Protein AF-A0A6G0XSK5-F1 (afdb_monomer_lite)

Sequence (329 aa):
MWTKRALDALVARIQAALEAHSMSEIEALAQNPMGRCFLGVGASVSAGFIEFAKTELASFLKQREPTEDAVVTAENLLAIVAEVVLDEDNAVHAAQLGIHGLLLKLLVHENDRIQEAASLVVVNSSTHNCSTTGINISFPCKTLPLEPPTRQWPQLQPLPRDPRDEDSQDERVVLIRAVKRRMTGQPKTGYLLWGAAVILARWIHLHRELFLEQTVLEVGSGLGLSGIVAASYSRKTILTDYQQDTLLALTYNVGLNQMQEMAAVEHLDWDHLDDEVFASLVALFITVVIQAPSVDMVIASDIICDPTTAEGCASESVDDKDDVCGRVL

Radius of gyration: 22.57 Å; chains: 1; bounding box: 56×44×63 Å

Organism: NCBI:txid100861

pLDDT: mean 81.9, std 17.39, range [29.7, 98.31]

Secondary structure (DSSP, 8-state):
-EEHHHHHHHHHHHHHHHHTT-HHHHHHHHTSHHHHHHHT--BTTB--HHHHHHHHHHHHTT-SS--HHHHHHHHHHHHHHHHHTTSHHHHHHHHHTTHHHHHHHHTT-SSHHHHHHHHHHHHHTTSTTT-TTS----SS-----SS----PPPEEEEPPP-TTSTTTTSPEEEEE----SPPTTS---TTS--HHHHHHHHHHHHTGGGTTT-EEEEES-TT-HHHHHHHTTSSEEEEEES-HHHHHHHHHHHHHTT-TTTEEEEE--GGG--HHHHHHHHHHHIIIII--S---EEEESS---SHHHHHHHHHTTS---S----EE-

Structure (mmCIF, N/CA/C/O backbone):
data_AF-A0A6G0XSK5-F1
#
_entry.id   AF-A0A6G0XSK5-F1
#
loop_
_atom_site.group_PDB
_atom_site.id
_atom_site.type_symbol
_atom_site.label_atom_id
_atom_site.label_alt_id
_atom_site.label_comp_id
_atom_site.label_asym_id
_atom_site.label_entity_id
_atom_site.label_seq_id
_atom_site.pdbx_PDB_ins_code
_atom_site.Cartn_x
_atom_site.Cartn_y
_atom_site.Cartn_z
_atom_site.occupancy
_atom_site.B_iso_or_equiv
_atom_site.auth_seq_id
_atom_site.auth_comp_id
_atom_site.auth_asym_id
_atom_site.auth_atom_id
_atom_site.pdbx_PDB_model_num
ATOM 1 N N . MET A 1 1 ? -2.989 0.008 -13.667 1.00 87.69 1 MET A N 1
ATOM 2 C CA . MET A 1 1 ? -2.638 1.365 -13.174 1.00 87.69 1 MET A CA 1
ATOM 3 C C . MET A 1 1 ? -3.884 2.163 -12.852 1.00 87.69 1 MET A C 1
ATOM 5 O O . MET A 1 1 ? -4.922 1.918 -13.459 1.00 87.69 1 MET A O 1
ATOM 9 N N . TRP A 1 2 ? -3.764 3.119 -11.933 1.00 92.25 2 TRP A N 1
ATOM 10 C CA . TRP A 1 2 ? -4.870 3.934 -11.433 1.00 92.25 2 TRP A CA 1
ATOM 11 C C . TRP A 1 2 ? -5.169 5.139 -12.325 1.00 92.25 2 TRP A C 1
ATOM 13 O O . TRP A 1 2 ? -4.322 5.572 -13.105 1.00 92.25 2 TRP A O 1
ATOM 23 N N . THR A 1 3 ? -6.360 5.715 -12.166 1.00 92.31 3 THR A N 1
ATOM 24 C CA . THR A 1 3 ? -6.684 7.061 -12.656 1.00 92.31 3 THR A CA 1
ATOM 25 C C . THR A 1 3 ? -6.987 7.967 -11.476 1.00 92.31 3 THR A C 1
ATOM 27 O O . THR A 1 3 ? -7.496 7.510 -10.451 1.00 92.31 3 THR A O 1
ATOM 30 N N . LYS A 1 4 ? -6.721 9.270 -11.612 1.00 88.62 4 LYS A N 1
ATOM 31 C CA . LYS A 1 4 ? -7.054 10.234 -10.553 1.00 88.62 4 LYS A CA 1
ATOM 32 C C . LYS A 1 4 ? -8.537 10.177 -10.159 1.00 88.62 4 LYS A C 1
ATOM 34 O O . LYS A 1 4 ? -8.849 10.142 -8.975 1.00 88.62 4 LYS A O 1
ATOM 39 N N . ARG A 1 5 ? -9.435 10.055 -11.144 1.00 90.62 5 ARG A N 1
ATOM 40 C CA . ARG A 1 5 ? -10.884 9.920 -10.924 1.00 90.62 5 ARG A CA 1
ATOM 41 C C . ARG A 1 5 ? -11.241 8.692 -10.084 1.00 90.62 5 ARG A C 1
ATOM 43 O O . ARG A 1 5 ? -12.082 8.794 -9.197 1.00 90.62 5 ARG A O 1
ATOM 50 N N . ALA A 1 6 ? -10.616 7.543 -10.348 1.00 91.94 6 ALA A N 1
ATOM 51 C CA . ALA A 1 6 ? -10.856 6.327 -9.573 1.00 91.94 6 ALA A CA 1
ATOM 52 C C . ALA A 1 6 ? -10.420 6.489 -8.108 1.00 91.94 6 ALA A C 1
ATOM 54 O O . ALA A 1 6 ? -11.103 6.010 -7.206 1.00 91.94 6 ALA A O 1
ATOM 55 N N . LEU A 1 7 ? -9.318 7.203 -7.866 1.00 91.75 7 LEU A N 1
ATOM 56 C CA . LEU A 1 7 ? -8.842 7.489 -6.513 1.00 91.75 7 LEU A CA 1
ATOM 57 C C . LEU A 1 7 ? -9.743 8.498 -5.786 1.00 91.75 7 LEU A C 1
ATOM 59 O O . LEU A 1 7 ? -10.066 8.298 -4.619 1.00 91.75 7 LEU A O 1
ATOM 63 N N . ASP A 1 8 ? -10.210 9.542 -6.474 1.00 90.56 8 ASP A N 1
ATOM 64 C CA . ASP A 1 8 ? -11.185 10.486 -5.915 1.00 90.56 8 ASP A CA 1
ATOM 65 C C . ASP A 1 8 ? -12.499 9.766 -5.548 1.00 90.56 8 ASP A C 1
ATOM 67 O O . ASP A 1 8 ? -13.066 9.991 -4.477 1.00 90.56 8 ASP A O 1
ATOM 71 N N . ALA A 1 9 ? -12.953 8.835 -6.396 1.00 91.94 9 ALA A N 1
ATOM 72 C CA . ALA A 1 9 ? -14.120 7.998 -6.124 1.00 91.94 9 ALA A CA 1
ATOM 73 C C . ALA A 1 9 ? -13.910 7.059 -4.923 1.00 91.94 9 ALA A C 1
ATOM 75 O O . ALA A 1 9 ? -14.838 6.854 -4.141 1.00 91.94 9 ALA A O 1
ATOM 76 N N . LEU A 1 10 ? -12.701 6.517 -4.740 1.00 92.38 10 LEU A N 1
ATOM 77 C CA . LEU A 1 10 ? -12.348 5.722 -3.562 1.00 92.38 10 LEU A CA 1
ATOM 78 C C . LEU A 1 10 ? -12.447 6.550 -2.276 1.00 92.38 10 LEU A C 1
ATOM 80 O O . LEU A 1 10 ? -13.035 6.086 -1.302 1.00 92.38 10 LEU A O 1
ATOM 84 N N . VAL A 1 11 ? -11.918 7.776 -2.270 1.00 91.69 11 VAL A N 1
ATOM 85 C CA . VAL A 1 11 ? -12.016 8.668 -1.104 1.00 91.69 11 VAL A CA 1
ATOM 86 C C . VAL A 1 11 ? -13.474 9.000 -0.790 1.00 91.69 11 VAL A C 1
ATOM 88 O O . VAL A 1 11 ? -13.886 8.891 0.363 1.00 91.69 11 VAL A O 1
ATOM 91 N N . ALA A 1 12 ? -14.279 9.321 -1.806 1.00 91.62 12 ALA A N 1
ATOM 92 C CA . ALA A 1 12 ? -15.710 9.572 -1.628 1.00 91.62 12 ALA A CA 1
ATOM 93 C C . ALA A 1 12 ? -16.452 8.345 -1.067 1.00 91.62 12 ALA A C 1
ATOM 95 O O . ALA A 1 12 ? -17.314 8.471 -0.198 1.00 91.62 12 ALA A O 1
ATOM 96 N N . ARG A 1 13 ? -16.087 7.142 -1.524 1.00 93.12 13 ARG A N 1
ATOM 97 C CA . ARG A 1 13 ? -16.635 5.877 -1.023 1.00 93.12 13 ARG A CA 1
ATOM 98 C C . ARG A 1 13 ? -16.292 5.648 0.451 1.00 93.12 13 ARG A C 1
ATOM 100 O O . ARG A 1 13 ? -17.174 5.277 1.218 1.00 93.12 13 ARG A O 1
ATOM 107 N N . ILE A 1 14 ? -15.045 5.904 0.854 1.00 93.44 14 ILE A N 1
ATOM 108 C CA . ILE A 1 14 ? -14.619 5.817 2.260 1.00 93.44 14 ILE A CA 1
ATOM 109 C C . ILE A 1 14 ? -15.440 6.778 3.123 1.00 93.44 14 ILE A C 1
ATOM 111 O O . ILE A 1 14 ? -15.977 6.369 4.148 1.00 93.44 14 ILE A O 1
ATOM 115 N N . GLN A 1 15 ? -15.590 8.033 2.697 1.00 91.75 15 GLN A N 1
ATOM 116 C CA . GLN A 1 15 ? -16.375 9.033 3.429 1.00 91.75 15 GLN A CA 1
ATOM 117 C C . GLN A 1 15 ? -17.829 8.595 3.618 1.00 91.75 15 GLN A C 1
ATOM 119 O O . GLN A 1 15 ? -18.326 8.605 4.742 1.00 91.75 15 GLN A O 1
ATOM 124 N N . ALA A 1 16 ? -18.485 8.148 2.545 1.00 93.25 16 ALA A N 1
ATOM 125 C CA . ALA A 1 16 ? -19.865 7.676 2.607 1.00 93.25 16 ALA A CA 1
ATOM 126 C C . ALA A 1 16 ? -20.022 6.477 3.560 1.00 93.25 16 ALA A C 1
ATOM 128 O O . ALA A 1 16 ? -20.984 6.421 4.328 1.00 93.25 16 ALA A O 1
ATOM 129 N N . ALA A 1 17 ? -19.063 5.545 3.558 1.00 94.44 17 ALA A N 1
ATOM 130 C CA . ALA A 1 17 ? -19.063 4.403 4.467 1.00 94.44 17 ALA A CA 1
ATOM 131 C C . ALA A 1 17 ? -18.899 4.825 5.938 1.00 94.44 17 ALA A C 1
ATOM 133 O O . ALA A 1 17 ? -19.587 4.280 6.803 1.00 94.44 17 ALA A O 1
ATOM 134 N N . LEU A 1 18 ? -18.044 5.812 6.231 1.00 93.44 18 LEU A N 1
ATOM 135 C CA . LEU A 1 18 ? -17.882 6.362 7.583 1.00 93.44 18 LEU A CA 1
ATOM 136 C C . LEU A 1 18 ? -19.148 7.092 8.053 1.00 93.44 18 LEU A C 1
ATOM 138 O O . LEU A 1 18 ? -19.610 6.853 9.166 1.00 93.44 18 LEU A O 1
ATOM 142 N N . GLU A 1 19 ? -19.753 7.926 7.204 1.00 92.56 19 GLU A N 1
ATOM 143 C CA . GLU A 1 19 ? -21.002 8.636 7.517 1.00 92.56 19 GLU A CA 1
ATOM 144 C C . GLU A 1 19 ? -22.155 7.661 7.796 1.00 92.56 19 GLU A C 1
ATOM 146 O O . GLU A 1 19 ? -22.891 7.812 8.774 1.00 92.56 19 GLU A O 1
ATOM 151 N N . ALA A 1 20 ? -22.268 6.608 6.986 1.00 94.44 20 ALA A N 1
ATOM 152 C CA . ALA A 1 20 ? -23.266 5.557 7.152 1.00 94.44 20 ALA A CA 1
ATOM 153 C C . ALA A 1 20 ? -22.933 4.546 8.267 1.00 94.44 20 ALA A C 1
ATOM 155 O O . ALA A 1 20 ? -23.729 3.640 8.506 1.00 94.44 20 ALA A O 1
ATOM 156 N N . HIS A 1 21 ? -21.780 4.675 8.938 1.00 94.31 21 HIS A N 1
ATOM 157 C CA . HIS A 1 21 ? -21.279 3.723 9.939 1.00 94.31 21 HIS A CA 1
ATOM 158 C C . HIS A 1 21 ? -21.188 2.275 9.406 1.00 94.31 21 HIS A C 1
ATOM 160 O O . HIS A 1 21 ? -21.370 1.299 10.135 1.00 94.31 21 HIS A O 1
ATOM 166 N N . SER A 1 22 ? -20.881 2.118 8.116 1.00 95.00 22 SER A N 1
ATOM 167 C CA . SER A 1 22 ? -20.769 0.827 7.433 1.00 95.00 22 SER A CA 1
ATOM 168 C C . SER A 1 22 ? -19.407 0.174 7.699 1.00 95.00 22 SER A C 1
ATOM 170 O O . SER A 1 22 ? -18.516 0.169 6.849 1.00 95.00 22 SER A O 1
ATOM 172 N N . MET A 1 23 ? -19.217 -0.390 8.897 1.00 93.94 23 MET A N 1
ATOM 173 C CA . MET A 1 23 ? -17.925 -0.981 9.291 1.00 93.94 23 MET A CA 1
ATOM 174 C C . MET A 1 23 ? -17.509 -2.173 8.420 1.00 93.94 23 MET A C 1
ATOM 176 O O . MET A 1 23 ? -16.325 -2.328 8.152 1.00 93.94 23 MET A O 1
ATOM 180 N N . SER A 1 24 ? -18.465 -2.942 7.887 1.00 95.19 24 SER A N 1
ATOM 181 C CA . SER A 1 24 ? -18.170 -4.043 6.952 1.00 95.19 24 SER A CA 1
ATOM 182 C C . SER A 1 24 ? -17.488 -3.578 5.657 1.00 95.19 24 SER A C 1
ATOM 184 O O . SER A 1 24 ? -16.645 -4.277 5.099 1.00 95.19 24 SER A O 1
ATOM 186 N N . GLU A 1 25 ? -17.818 -2.376 5.178 1.00 95.25 25 GLU A N 1
ATOM 187 C CA . GLU A 1 25 ? -17.202 -1.814 3.979 1.00 95.25 25 GLU A CA 1
ATOM 188 C C . GLU A 1 25 ? -15.799 -1.276 4.270 1.00 95.25 25 GLU A C 1
ATOM 190 O O . GLU A 1 25 ? -14.879 -1.491 3.481 1.00 95.25 25 GLU A O 1
ATOM 195 N N . ILE A 1 26 ? -15.621 -0.628 5.423 1.00 96.31 26 ILE A N 1
ATOM 196 C CA . ILE A 1 26 ? -14.307 -0.180 5.893 1.00 96.31 26 ILE A CA 1
ATOM 197 C C . ILE A 1 26 ? -13.372 -1.378 6.094 1.00 96.31 26 ILE A C 1
ATOM 199 O O . ILE A 1 26 ? -12.232 -1.349 5.635 1.00 96.31 26 ILE A O 1
ATOM 203 N N . GLU A 1 27 ? -13.862 -2.445 6.723 1.00 96.12 27 GLU A N 1
ATOM 204 C CA . GLU A 1 27 ? -13.120 -3.688 6.919 1.00 96.12 27 GLU A CA 1
ATOM 205 C C . GLU A 1 27 ? -12.680 -4.287 5.580 1.00 96.12 27 GLU A C 1
ATOM 207 O O . GLU A 1 27 ? -11.502 -4.592 5.406 1.00 96.12 27 GLU A O 1
ATOM 212 N N . ALA A 1 28 ? -13.581 -4.373 4.596 1.00 96.06 28 ALA A N 1
ATOM 213 C CA . ALA A 1 28 ? -13.252 -4.874 3.262 1.00 96.06 28 ALA A CA 1
ATOM 214 C C . ALA A 1 28 ? -12.156 -4.041 2.568 1.00 96.06 28 ALA A C 1
ATOM 216 O O . ALA A 1 28 ? -11.289 -4.590 1.883 1.00 96.06 28 ALA A O 1
ATOM 217 N N . LEU A 1 29 ? -12.162 -2.717 2.751 1.00 94.62 29 LEU A N 1
ATOM 218 C CA . LEU A 1 29 ? -11.108 -1.839 2.236 1.00 94.62 29 LEU A CA 1
ATOM 219 C C . LEU A 1 29 ? -9.776 -2.060 2.968 1.00 94.62 29 LEU A C 1
ATOM 221 O O . LEU A 1 29 ? -8.725 -2.060 2.327 1.00 94.62 29 LEU A O 1
ATOM 225 N N . ALA A 1 30 ? -9.801 -2.316 4.276 1.00 94.69 30 ALA A N 1
ATOM 226 C CA . ALA A 1 30 ? -8.603 -2.565 5.074 1.00 94.69 30 ALA A CA 1
ATOM 227 C C . ALA A 1 30 ? -7.874 -3.874 4.704 1.00 94.69 30 ALA A C 1
ATOM 229 O O . ALA A 1 30 ? -6.701 -4.036 5.037 1.00 94.69 30 ALA A O 1
ATOM 230 N N . GLN A 1 31 ? -8.507 -4.786 3.961 1.00 91.62 31 GLN A N 1
ATOM 231 C CA . GLN A 1 31 ? -7.888 -6.061 3.575 1.00 91.62 31 GLN A CA 1
ATOM 232 C C . GLN A 1 31 ? -6.792 -5.931 2.508 1.00 91.62 31 GLN A C 1
ATOM 234 O O . GLN A 1 31 ? -5.921 -6.796 2.409 1.00 91.62 31 GLN A O 1
ATOM 239 N N . ASN A 1 32 ? -6.766 -4.848 1.723 1.00 90.00 32 ASN A N 1
ATOM 240 C CA . ASN A 1 32 ? -5.766 -4.665 0.666 1.00 90.00 32 ASN A CA 1
ATOM 241 C C . ASN A 1 32 ? -4.869 -3.432 0.905 1.00 90.00 32 ASN A C 1
ATOM 243 O O . ASN A 1 32 ? -5.311 -2.469 1.535 1.00 90.00 32 ASN A O 1
ATOM 247 N N . PRO A 1 33 ? -3.615 -3.422 0.398 1.00 90.50 33 PRO A N 1
ATOM 248 C CA . PRO A 1 33 ? -2.664 -2.337 0.664 1.00 90.50 33 PRO A CA 1
ATOM 249 C C . PRO A 1 33 ? -3.166 -0.951 0.250 1.00 90.50 33 PRO A C 1
ATOM 251 O O . PRO A 1 33 ? -2.959 0.022 0.970 1.00 90.50 33 PRO A O 1
ATOM 254 N N . MET A 1 34 ? -3.852 -0.862 -0.892 1.00 91.31 34 MET A N 1
ATOM 255 C CA . MET A 1 34 ? -4.381 0.400 -1.402 1.00 91.31 34 MET A CA 1
ATOM 256 C C . MET A 1 34 ? -5.512 0.935 -0.517 1.00 91.31 34 MET A C 1
ATOM 258 O O . MET A 1 34 ? -5.474 2.097 -0.122 1.00 91.31 34 MET A O 1
ATOM 262 N N . GLY A 1 35 ? -6.464 0.094 -0.120 1.00 93.06 35 GLY A N 1
ATOM 263 C CA . GLY A 1 35 ? -7.523 0.503 0.795 1.00 93.06 35 GLY A CA 1
ATOM 264 C C . GLY A 1 35 ? -6.974 0.912 2.164 1.00 93.06 35 GLY A C 1
ATOM 265 O O . GLY A 1 35 ? -7.333 1.984 2.644 1.00 93.06 35 GLY A O 1
ATOM 266 N N . ARG A 1 36 ? -6.018 0.165 2.744 1.00 92.25 36 ARG A N 1
ATOM 267 C CA . ARG A 1 36 ? -5.327 0.591 3.979 1.00 92.25 36 ARG A CA 1
ATOM 268 C C . ARG A 1 36 ? -4.700 1.969 3.826 1.00 92.25 36 ARG A C 1
ATOM 270 O O . ARG A 1 36 ? -5.007 2.849 4.624 1.00 92.25 36 ARG A O 1
ATOM 277 N N . CYS A 1 37 ? -3.892 2.180 2.787 1.00 92.44 37 CYS A N 1
ATOM 278 C CA . CYS A 1 37 ? -3.226 3.458 2.534 1.00 92.44 37 CYS A CA 1
ATOM 279 C C . CYS A 1 37 ? -4.220 4.635 2.540 1.00 92.44 37 CYS A C 1
ATOM 281 O O . CYS A 1 37 ? -3.969 5.656 3.180 1.00 92.44 37 CYS A O 1
ATOM 283 N N . PHE A 1 38 ? -5.375 4.473 1.884 1.00 93.06 38 PHE A N 1
ATOM 284 C CA . PHE A 1 38 ? -6.383 5.527 1.747 1.00 93.06 38 PHE A CA 1
ATOM 285 C C . PHE A 1 38 ? -7.337 5.663 2.938 1.00 93.06 38 PHE A C 1
ATOM 287 O O . PHE A 1 38 ? -7.879 6.745 3.138 1.00 93.06 38 PHE A O 1
ATOM 294 N N . LEU A 1 39 ? -7.521 4.636 3.771 1.00 93.62 39 LEU A N 1
ATOM 295 C CA . LEU A 1 39 ? -8.378 4.731 4.960 1.00 93.62 39 LEU A CA 1
ATOM 296 C C . LEU A 1 39 ? -7.873 5.765 5.975 1.00 93.62 39 LEU A C 1
ATOM 298 O O . LEU A 1 39 ? -8.678 6.411 6.644 1.00 93.62 39 LEU A O 1
ATOM 302 N N . GLY A 1 40 ? -6.559 5.965 6.079 1.00 85.00 40 GLY A N 1
ATOM 303 C CA . GLY A 1 40 ? -6.011 7.037 6.908 1.00 85.00 40 GLY A CA 1
ATOM 304 C C . GLY A 1 40 ? -6.096 8.421 6.268 1.00 85.00 40 GLY A C 1
ATOM 305 O O . GLY A 1 40 ? -5.963 9.410 6.981 1.00 85.00 40 GLY A O 1
ATOM 306 N N . VAL A 1 41 ? -6.286 8.516 4.948 1.00 84.69 41 VAL A N 1
ATOM 307 C CA . VAL A 1 41 ? -6.304 9.784 4.208 1.00 84.69 41 VAL A CA 1
ATOM 308 C C . VAL A 1 41 ? -7.626 10.505 4.464 1.00 84.69 41 VAL A C 1
ATOM 310 O O . VAL A 1 41 ? -8.683 10.091 3.996 1.00 84.69 41 VAL A O 1
ATOM 313 N N . GLY A 1 42 ? -7.567 11.626 5.182 1.00 66.94 42 GLY A N 1
ATOM 314 C CA . GLY A 1 42 ? -8.678 12.574 5.246 1.00 66.94 42 GLY A CA 1
ATOM 315 C C . GLY A 1 42 ? -8.746 13.415 3.969 1.00 66.94 42 GLY A C 1
ATOM 316 O O . GLY A 1 42 ? -7.715 13.808 3.416 1.00 66.94 42 GLY A O 1
ATOM 317 N N . ALA A 1 43 ? -9.949 13.741 3.494 1.00 58.16 43 ALA A N 1
ATOM 318 C CA . ALA A 1 43 ? -10.082 14.819 2.516 1.00 58.16 43 ALA A CA 1
ATOM 319 C C . ALA A 1 43 ? -9.829 16.165 3.211 1.00 58.16 43 ALA A C 1
ATOM 321 O O . ALA A 1 43 ? -9.993 16.275 4.423 1.00 58.16 43 ALA A O 1
ATOM 322 N N . SER A 1 44 ? -9.505 17.224 2.458 1.00 51.09 44 SER A N 1
ATOM 323 C CA . SER A 1 44 ? -9.224 18.565 3.012 1.00 51.09 44 SER A CA 1
ATOM 324 C C . SER A 1 44 ? -10.300 19.132 3.956 1.00 51.09 44 SER A C 1
ATOM 326 O O . SER A 1 44 ? -10.043 20.127 4.626 1.00 51.09 44 SER A O 1
ATOM 328 N N . VAL A 1 45 ? -11.492 18.527 4.007 1.00 49.69 45 VAL A N 1
ATOM 329 C CA . VAL A 1 45 ? -12.622 18.926 4.856 1.00 49.69 45 VAL A CA 1
ATOM 330 C C . VAL A 1 45 ? -13.235 17.783 5.683 1.00 49.69 45 VAL A C 1
ATOM 332 O O . VAL A 1 45 ? -14.171 18.045 6.434 1.00 49.69 45 VAL A O 1
ATOM 335 N N . SER A 1 46 ? -12.745 16.539 5.588 1.00 62.56 46 SER A N 1
ATOM 336 C CA . SER A 1 46 ? -13.324 15.396 6.314 1.00 62.56 46 SER A CA 1
ATOM 337 C C . SER A 1 46 ? -12.258 14.519 6.969 1.00 62.56 46 SER A C 1
ATOM 339 O O . SER A 1 46 ? -11.218 14.227 6.379 1.00 62.56 46 SER A O 1
ATOM 341 N N . ALA A 1 47 ? -12.560 14.052 8.179 1.00 76.06 47 ALA A N 1
ATOM 342 C CA . ALA A 1 47 ? -11.768 13.061 8.901 1.00 76.06 47 ALA A CA 1
ATOM 343 C C . ALA A 1 47 ? -11.618 11.754 8.096 1.00 76.06 47 ALA A C 1
ATOM 345 O O . ALA A 1 47 ? -12.556 11.344 7.408 1.00 76.06 47 ALA A O 1
ATOM 346 N N . GLY A 1 48 ? -10.449 11.114 8.188 1.00 89.62 48 GLY A N 1
ATOM 347 C CA . GLY A 1 48 ? -10.254 9.738 7.740 1.00 89.62 48 GLY A CA 1
ATOM 348 C C . GLY A 1 48 ? -10.791 8.740 8.770 1.00 89.62 48 GLY A C 1
ATOM 349 O O . GLY A 1 48 ? -11.339 9.108 9.817 1.00 89.62 48 GLY A O 1
ATOM 350 N N . PHE A 1 49 ? -10.609 7.448 8.497 1.00 94.31 49 PHE A N 1
ATOM 351 C CA . PHE A 1 49 ? -11.056 6.388 9.403 1.00 94.31 49 PHE A CA 1
ATOM 352 C C . PHE A 1 49 ? -10.371 6.464 10.775 1.00 94.31 49 PHE A C 1
ATOM 354 O O . PHE A 1 49 ? -10.992 6.172 11.791 1.00 94.31 49 PHE A O 1
ATOM 361 N N . ILE A 1 50 ? -9.108 6.889 10.840 1.00 92.69 50 ILE A N 1
ATOM 362 C CA . ILE A 1 50 ? -8.344 6.920 12.096 1.00 92.69 50 ILE A CA 1
ATOM 363 C C . ILE A 1 50 ? -8.901 7.984 13.056 1.00 92.69 50 ILE A C 1
ATOM 365 O O . ILE A 1 50 ? -9.027 7.746 14.259 1.00 92.69 50 ILE A O 1
ATOM 369 N N . GLU A 1 51 ? -9.287 9.151 12.544 1.00 92.44 51 GLU A N 1
ATOM 370 C CA . GLU A 1 51 ? -9.964 10.199 13.306 1.00 92.44 51 GLU A CA 1
ATOM 371 C C . GLU A 1 51 ? -11.369 9.773 13.753 1.00 92.44 51 GLU A C 1
ATOM 373 O O . GLU A 1 51 ? -11.753 10.042 14.899 1.00 92.44 51 GLU A O 1
ATOM 378 N N . PHE A 1 52 ? -12.114 9.088 12.877 1.00 93.88 52 PHE A N 1
ATOM 379 C CA . PHE A 1 52 ? -13.403 8.479 13.212 1.00 93.88 52 PHE A CA 1
ATOM 380 C C . PHE A 1 52 ? -13.238 7.483 14.368 1.00 93.88 52 PHE A C 1
ATOM 382 O O . PHE A 1 52 ? -13.838 7.656 15.429 1.00 93.88 52 PHE A O 1
ATOM 389 N N . ALA A 1 53 ? -12.324 6.520 14.224 1.00 95.06 53 ALA A N 1
ATOM 390 C CA . ALA A 1 53 ? -12.064 5.492 15.222 1.00 95.06 53 ALA A CA 1
ATOM 391 C C . ALA A 1 53 ? -11.622 6.089 16.564 1.00 95.06 53 ALA A C 1
ATOM 393 O O . ALA A 1 53 ? -12.105 5.689 17.621 1.00 95.06 53 ALA A O 1
ATOM 394 N N . LYS A 1 54 ? -10.752 7.106 16.545 1.00 93.62 54 LYS A N 1
ATOM 395 C CA . LYS A 1 54 ? -10.361 7.840 17.755 1.00 93.62 54 LYS A CA 1
ATOM 396 C C . LYS A 1 54 ? -11.574 8.422 18.486 1.00 93.62 54 LYS A C 1
ATOM 398 O O . LYS A 1 54 ? -11.619 8.375 19.716 1.00 93.62 54 LYS A O 1
ATOM 403 N N . THR A 1 55 ? -12.514 9.012 17.752 1.00 94.50 55 THR A N 1
ATOM 404 C CA . THR A 1 55 ? -13.702 9.658 18.326 1.00 94.50 55 THR A CA 1
ATOM 405 C C . THR A 1 55 ? -14.626 8.629 18.968 1.00 94.50 55 THR A C 1
ATOM 407 O O . THR A 1 55 ? -15.003 8.793 20.131 1.00 94.50 55 THR A O 1
ATOM 410 N N . GLU A 1 56 ? -14.895 7.533 18.263 1.00 95.75 56 GLU A N 1
ATOM 411 C CA . GLU A 1 56 ? -15.738 6.436 18.742 1.00 95.75 56 GLU A CA 1
ATOM 412 C C . GLU A 1 56 ? -15.131 5.731 19.962 1.00 95.75 56 GLU A C 1
ATOM 414 O O . GLU A 1 56 ? -15.793 5.584 20.990 1.00 95.75 56 GLU A O 1
ATOM 419 N N . LEU A 1 57 ? -13.835 5.401 19.932 1.00 96.62 57 LEU A N 1
ATOM 420 C CA . LEU A 1 57 ? -13.148 4.780 21.073 1.00 96.62 57 LEU A CA 1
ATOM 421 C C . LEU A 1 57 ? -13.099 5.705 22.297 1.00 96.62 57 LEU A C 1
ATOM 423 O O . LEU A 1 57 ? -13.245 5.257 23.437 1.00 96.62 57 LEU A O 1
ATOM 427 N N . ALA A 1 58 ? -12.925 7.012 22.089 1.00 96.38 58 ALA A N 1
ATOM 428 C CA . ALA A 1 58 ? -12.996 7.986 23.173 1.00 96.38 58 ALA A CA 1
ATOM 429 C C . ALA A 1 58 ? -14.418 8.124 23.744 1.00 96.38 58 ALA A C 1
ATOM 431 O O . ALA A 1 58 ? -14.562 8.431 24.929 1.00 96.38 58 ALA A O 1
ATOM 432 N N . SER A 1 59 ? -15.454 7.928 22.924 1.00 96.56 59 SER A N 1
ATOM 433 C CA . SER A 1 59 ? -16.852 7.874 23.362 1.00 96.56 59 SER A CA 1
ATOM 434 C C . SER A 1 59 ? -17.121 6.616 24.190 1.00 96.56 59 SER A C 1
ATOM 436 O O . SER A 1 59 ? -17.646 6.716 25.299 1.00 96.56 59 SER A O 1
ATOM 438 N N . PHE A 1 60 ? -16.665 5.455 23.713 1.00 97.12 60 PHE A N 1
ATOM 439 C CA . PHE A 1 60 ? -16.755 4.175 24.416 1.00 97.12 60 PHE A CA 1
ATOM 440 C C . PHE A 1 60 ? -16.121 4.237 25.814 1.00 97.12 60 PHE A C 1
ATOM 442 O O . PHE A 1 60 ? -16.778 3.925 26.801 1.00 97.12 60 PHE A O 1
ATOM 449 N N . LEU A 1 61 ? -14.899 4.768 25.938 1.00 96.19 61 LEU A N 1
ATOM 450 C CA . LEU A 1 61 ? -14.192 4.890 27.224 1.00 96.19 61 LEU A CA 1
ATOM 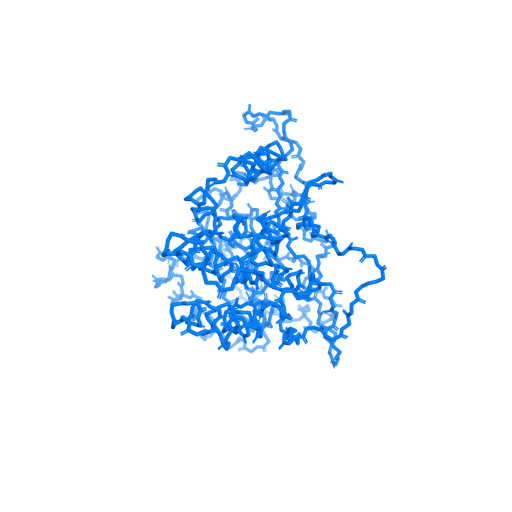451 C C . LEU A 1 61 ? -14.855 5.830 28.250 1.00 96.19 61 LEU A C 1
ATOM 453 O O . LEU A 1 61 ? -14.442 5.851 29.409 1.00 96.19 61 LEU A O 1
ATOM 457 N N . LYS A 1 62 ? -15.836 6.651 27.853 1.00 95.88 62 LYS A N 1
ATOM 458 C CA . LYS A 1 62 ? -16.619 7.474 28.796 1.00 95.88 62 LYS A CA 1
ATOM 459 C C . LYS A 1 62 ? -17.767 6.691 29.435 1.00 95.88 62 LYS A C 1
ATOM 461 O O . LYS A 1 62 ? -18.343 7.169 30.413 1.00 95.88 62 LYS A O 1
ATOM 466 N N . GLN A 1 63 ? -18.122 5.535 28.882 1.00 93.62 63 GLN A N 1
ATOM 467 C CA . GLN A 1 63 ? -19.188 4.688 29.397 1.00 93.62 63 GLN A CA 1
ATOM 468 C C . GLN A 1 63 ? -18.685 3.952 30.640 1.00 93.62 63 GLN A C 1
ATOM 470 O O . GLN A 1 63 ? -17.615 3.354 30.630 1.00 93.62 63 GLN A O 1
ATOM 475 N N . ARG A 1 64 ? -19.448 4.029 31.733 1.00 86.38 64 ARG A N 1
ATOM 476 C CA . ARG A 1 64 ? -19.061 3.417 33.013 1.00 86.38 64 ARG A CA 1
ATOM 477 C C . ARG A 1 64 ? -19.377 1.921 33.061 1.00 86.38 64 ARG A C 1
ATOM 479 O O . ARG A 1 64 ? -18.628 1.168 33.662 1.00 86.38 64 ARG A O 1
ATOM 486 N N . GLU A 1 65 ? -20.476 1.536 32.421 1.00 90.56 65 GLU A N 1
ATOM 487 C CA . GLU A 1 65 ? -20.950 0.160 32.256 1.00 90.56 65 GLU A CA 1
ATOM 488 C C . GLU A 1 65 ? -21.440 0.024 30.803 1.00 90.56 65 GLU A C 1
ATOM 490 O O . GLU A 1 65 ? -22.597 0.344 30.514 1.00 90.56 65 GLU A O 1
ATOM 495 N N . PRO A 1 66 ? -20.551 -0.311 29.850 1.00 92.44 66 PRO A N 1
ATOM 496 C CA . PRO A 1 66 ? -20.929 -0.450 28.449 1.00 92.44 66 PRO A CA 1
ATOM 497 C C . PRO A 1 66 ? -21.857 -1.656 28.254 1.00 92.44 66 PRO A C 1
ATOM 499 O O . PRO A 1 66 ? -21.703 -2.690 28.904 1.00 92.44 66 PRO A O 1
ATOM 502 N N . THR A 1 67 ? -22.824 -1.531 27.345 1.00 96.19 67 THR A N 1
ATOM 503 C CA . THR A 1 67 ? -23.673 -2.658 26.932 1.00 96.19 67 THR A CA 1
ATOM 504 C C . THR A 1 67 ? -22.871 -3.663 26.103 1.00 96.19 67 THR A C 1
ATOM 506 O O . THR A 1 67 ? -21.852 -3.306 25.511 1.00 96.19 67 THR A O 1
ATOM 509 N N . GLU A 1 68 ? -23.350 -4.906 25.994 1.00 96.00 68 GLU A N 1
ATOM 510 C CA . GLU A 1 68 ? -22.694 -5.922 25.153 1.00 96.00 68 GLU A CA 1
ATOM 511 C C . GLU A 1 68 ? -22.567 -5.457 23.691 1.00 96.00 68 GLU A C 1
ATOM 513 O O . GLU A 1 68 ? -21.504 -5.584 23.091 1.00 96.00 68 GLU A O 1
ATOM 518 N N . ASP A 1 69 ? -23.599 -4.804 23.147 1.00 95.88 69 ASP A N 1
ATOM 519 C CA . ASP A 1 69 ? -23.560 -4.235 21.793 1.00 95.88 69 ASP A CA 1
ATOM 520 C C . ASP A 1 69 ? -22.467 -3.160 21.637 1.00 95.88 69 ASP A C 1
ATOM 522 O O . ASP A 1 69 ? -21.809 -3.075 20.596 1.00 95.88 69 ASP A O 1
ATOM 526 N N . ALA A 1 70 ? -22.240 -2.341 22.672 1.00 96.06 70 ALA A N 1
ATOM 527 C CA . ALA A 1 70 ? -21.188 -1.327 22.663 1.00 96.06 70 ALA A CA 1
ATOM 528 C C . ALA A 1 70 ? -19.793 -1.964 22.719 1.00 96.06 70 ALA A C 1
ATOM 530 O O . ALA A 1 70 ? -18.882 -1.488 22.041 1.00 96.06 70 ALA A O 1
ATOM 531 N N . VAL A 1 71 ? -19.633 -3.052 23.481 1.00 97.19 71 VAL A N 1
ATOM 532 C CA . VAL A 1 71 ? -18.393 -3.842 23.526 1.00 97.19 71 VAL A CA 1
ATOM 533 C C . VAL A 1 71 ? -18.098 -4.452 22.158 1.00 97.19 71 VAL A C 1
ATOM 535 O O . VAL A 1 71 ? -17.002 -4.253 21.644 1.00 97.19 71 VAL A O 1
ATOM 538 N N . VAL A 1 72 ? -19.076 -5.119 21.537 1.00 97.00 72 VAL A N 1
ATOM 539 C CA . VAL A 1 72 ? -18.934 -5.714 20.195 1.00 97.00 72 VAL A CA 1
ATOM 540 C C . VAL A 1 72 ? -18.575 -4.650 19.156 1.00 97.00 72 VAL A C 1
ATOM 542 O O . VAL A 1 72 ? -17.700 -4.855 18.318 1.00 97.00 72 VAL A O 1
ATOM 545 N N . THR A 1 73 ? -19.210 -3.479 19.223 1.00 96.19 73 THR A N 1
ATOM 546 C CA . THR A 1 73 ? -18.911 -2.371 18.305 1.00 96.19 73 THR A CA 1
ATOM 547 C C . THR A 1 73 ? -17.477 -1.866 18.479 1.00 96.19 73 THR A C 1
ATOM 549 O O . THR A 1 73 ? -16.770 -1.671 17.490 1.00 96.19 73 THR A O 1
ATOM 552 N N . ALA A 1 74 ? -17.023 -1.676 19.721 1.00 97.31 74 ALA A N 1
ATOM 553 C CA . ALA A 1 74 ? -15.671 -1.203 20.011 1.00 97.31 74 ALA A CA 1
ATOM 554 C C . ALA A 1 74 ? -14.592 -2.237 19.650 1.00 97.31 74 ALA A C 1
ATOM 556 O O . ALA A 1 74 ? -13.547 -1.865 19.123 1.00 97.31 74 ALA A O 1
ATOM 557 N N . GLU A 1 75 ? -14.846 -3.520 19.895 1.00 97.88 75 GLU A N 1
ATOM 558 C CA . GLU A 1 75 ? -13.978 -4.632 19.495 1.00 97.88 75 GLU A CA 1
ATOM 559 C C . GLU A 1 75 ? -13.822 -4.699 17.971 1.00 97.88 75 GLU A C 1
ATOM 561 O O . GLU A 1 75 ? -12.695 -4.694 17.480 1.00 97.88 75 GLU A O 1
ATOM 566 N N . ASN A 1 76 ? -14.928 -4.666 17.218 1.00 97.06 76 ASN A N 1
ATOM 567 C CA . ASN A 1 76 ? -14.892 -4.647 15.752 1.00 97.06 76 ASN A CA 1
ATOM 568 C C . ASN A 1 76 ? -14.123 -3.428 15.228 1.00 97.06 76 ASN A C 1
ATOM 570 O O . ASN A 1 76 ? -13.300 -3.539 14.322 1.00 97.06 76 ASN A O 1
ATOM 574 N N . LEU A 1 77 ? -14.349 -2.257 15.826 1.00 97.44 77 LEU A N 1
ATOM 575 C CA . LEU A 1 77 ? -13.622 -1.046 15.466 1.00 97.44 77 LEU A CA 1
ATOM 576 C C . LEU A 1 77 ? -12.115 -1.188 15.732 1.00 97.44 77 LEU A C 1
ATOM 578 O O . LEU A 1 77 ? -11.313 -0.801 14.886 1.00 97.44 77 LEU A O 1
ATOM 582 N N . LEU A 1 78 ? -11.719 -1.757 16.875 1.00 97.75 78 LEU A N 1
ATOM 583 C CA . LEU A 1 78 ? -10.316 -2.020 17.206 1.00 97.75 78 LEU A CA 1
ATOM 584 C C . LEU A 1 78 ? -9.675 -3.027 16.249 1.00 97.75 78 LEU A C 1
ATOM 586 O O . LEU A 1 78 ? -8.530 -2.818 15.854 1.00 97.75 78 LEU A O 1
ATOM 590 N N . ALA A 1 79 ? -10.405 -4.061 15.832 1.00 97.06 79 ALA A N 1
ATOM 591 C CA . ALA A 1 79 ? -9.934 -5.016 14.833 1.00 97.06 79 ALA A CA 1
ATOM 592 C C . ALA A 1 79 ? -9.640 -4.325 13.491 1.00 97.06 79 ALA A C 1
ATOM 594 O O . ALA A 1 79 ? -8.558 -4.492 12.931 1.00 97.06 79 ALA A O 1
ATOM 595 N N . ILE A 1 80 ? -10.537 -3.451 13.021 1.00 97.00 80 ILE A N 1
ATOM 596 C CA . ILE A 1 80 ? -10.305 -2.665 11.799 1.00 97.00 80 ILE A CA 1
ATOM 597 C C . ILE A 1 80 ? -9.120 -1.706 11.983 1.00 97.00 80 ILE A C 1
ATOM 599 O O . ILE A 1 80 ? -8.287 -1.577 11.087 1.00 97.00 80 ILE A O 1
ATOM 603 N N . VAL A 1 81 ? -8.993 -1.047 13.141 1.00 95.94 81 VAL A N 1
ATOM 604 C CA . VAL A 1 81 ? -7.816 -0.214 13.442 1.00 95.94 81 VAL A CA 1
ATOM 605 C C . VAL A 1 81 ? -6.536 -1.041 13.361 1.00 95.94 81 VAL A C 1
ATOM 607 O O . VAL A 1 81 ? -5.569 -0.562 12.775 1.00 95.94 81 VAL A O 1
ATOM 610 N N . ALA A 1 82 ? -6.528 -2.269 13.883 1.00 94.69 82 ALA A N 1
ATOM 611 C CA . ALA A 1 82 ? -5.367 -3.150 13.842 1.00 94.69 82 ALA A CA 1
ATOM 612 C C . ALA A 1 82 ? -4.945 -3.509 12.408 1.00 94.69 82 ALA A C 1
ATOM 614 O O . ALA A 1 82 ? -3.747 -3.567 12.132 1.00 94.69 82 ALA A O 1
ATOM 615 N N . GLU A 1 83 ? -5.898 -3.687 11.493 1.00 94.88 83 GLU A N 1
ATOM 616 C CA . GLU A 1 83 ? -5.616 -3.877 10.065 1.00 94.88 83 GLU A CA 1
ATOM 617 C C . GLU A 1 83 ? -5.081 -2.596 9.416 1.00 94.88 83 GLU A C 1
ATOM 619 O O . GLU A 1 83 ? -4.073 -2.608 8.710 1.00 94.88 83 GLU A O 1
ATOM 624 N N . VAL A 1 84 ? -5.714 -1.451 9.678 1.00 93.88 84 VAL A N 1
ATOM 625 C CA . VAL A 1 84 ? -5.350 -0.168 9.054 1.00 93.88 84 VAL A CA 1
ATOM 626 C C . VAL A 1 84 ? -3.945 0.295 9.449 1.00 93.88 84 VAL A C 1
ATOM 628 O O . VAL A 1 84 ? -3.254 0.888 8.617 1.00 93.88 84 VAL A O 1
ATOM 631 N N . VAL A 1 85 ? -3.497 0.006 10.675 1.00 91.62 85 VAL A N 1
ATOM 632 C CA . VAL A 1 85 ? -2.143 0.341 11.161 1.00 91.62 85 VAL A CA 1
ATOM 633 C C . VAL A 1 85 ? -1.057 -0.633 10.698 1.00 91.62 85 VAL A C 1
ATOM 635 O O . VAL A 1 85 ? 0.100 -0.433 11.042 1.00 91.62 85 VAL A O 1
ATOM 638 N N . LEU A 1 86 ? -1.375 -1.655 9.894 1.00 90.75 86 LEU A N 1
ATOM 639 C CA . LEU A 1 86 ? -0.340 -2.376 9.136 1.00 90.75 86 LEU A CA 1
ATOM 640 C C . LEU A 1 86 ? 0.324 -1.469 8.088 1.00 90.75 86 LEU A C 1
ATOM 642 O O . LEU A 1 86 ? 1.423 -1.756 7.625 1.00 90.75 86 LEU A O 1
ATOM 646 N N . ASP A 1 87 ? -0.340 -0.376 7.703 1.00 90.44 87 ASP A N 1
ATOM 647 C CA . ASP A 1 87 ? 0.266 0.696 6.925 1.00 90.44 87 ASP A CA 1
ATOM 648 C C . ASP A 1 87 ? 1.052 1.648 7.841 1.00 90.44 87 ASP A C 1
ATOM 650 O O . ASP A 1 87 ? 0.506 2.233 8.779 1.00 90.44 87 ASP A O 1
ATOM 654 N N . GLU A 1 88 ? 2.339 1.826 7.542 1.00 86.94 88 GLU A N 1
ATOM 655 C CA . GLU A 1 88 ? 3.248 2.633 8.360 1.00 86.94 88 GLU A CA 1
ATOM 656 C C . GLU A 1 88 ? 2.774 4.070 8.571 1.00 86.94 88 GLU A C 1
ATOM 658 O O . GLU A 1 88 ? 2.815 4.594 9.686 1.00 86.94 88 GLU A O 1
ATOM 663 N N . ASP A 1 89 ? 2.318 4.723 7.503 1.00 87.38 89 ASP A N 1
ATOM 664 C CA . ASP A 1 89 ? 1.929 6.124 7.578 1.00 87.38 89 ASP A CA 1
ATOM 665 C C . ASP A 1 89 ? 0.645 6.272 8.405 1.00 87.38 89 ASP A C 1
ATOM 667 O O . ASP A 1 89 ? 0.476 7.264 9.117 1.00 87.38 89 ASP A O 1
ATOM 671 N N . ASN A 1 90 ? -0.240 5.274 8.360 1.00 89.94 90 ASN A N 1
ATOM 672 C CA . ASN A 1 90 ? -1.418 5.206 9.218 1.00 89.94 90 ASN A CA 1
ATOM 673 C C . ASN A 1 90 ? -1.060 4.964 10.683 1.00 89.94 90 ASN A C 1
ATOM 675 O O . ASN A 1 90 ? -1.624 5.626 11.552 1.00 89.94 90 ASN A O 1
ATOM 679 N N . ALA A 1 91 ? -0.116 4.068 10.978 1.00 88.75 91 ALA A N 1
ATOM 680 C CA . ALA A 1 91 ? 0.368 3.854 12.342 1.00 88.75 91 ALA A CA 1
ATOM 681 C C . ALA A 1 91 ? 0.998 5.135 12.917 1.00 88.75 91 ALA A C 1
ATOM 683 O O . ALA A 1 91 ? 0.708 5.535 14.050 1.00 88.75 91 ALA A O 1
ATOM 684 N N . VAL A 1 92 ? 1.803 5.838 12.113 1.00 84.31 92 VAL A N 1
ATOM 685 C CA . VAL A 1 92 ? 2.370 7.145 12.472 1.00 84.31 92 VAL A CA 1
ATOM 686 C C . VAL A 1 92 ? 1.264 8.177 12.693 1.00 84.31 92 VAL A C 1
ATOM 688 O O . VAL A 1 92 ? 1.292 8.883 13.704 1.00 84.31 92 VAL A O 1
ATOM 691 N N . HIS A 1 93 ? 0.274 8.252 11.801 1.00 87.19 93 HIS A N 1
ATOM 692 C CA . HIS A 1 93 ? -0.855 9.181 11.917 1.00 87.19 93 HIS A CA 1
ATOM 693 C C . HIS A 1 93 ? -1.689 8.914 13.177 1.00 87.19 93 HIS A C 1
ATOM 695 O O . HIS A 1 93 ? -1.949 9.826 13.963 1.00 87.19 93 HIS A O 1
ATOM 701 N N . ALA A 1 94 ? -2.014 7.650 13.458 1.00 88.00 94 ALA A N 1
ATOM 702 C CA . ALA A 1 94 ? -2.687 7.223 14.685 1.00 88.00 94 ALA A CA 1
ATOM 703 C C . ALA A 1 94 ? -1.910 7.642 15.942 1.00 88.00 94 ALA A C 1
ATOM 705 O O . ALA A 1 94 ? -2.488 8.148 16.915 1.00 88.00 94 ALA A O 1
ATOM 706 N N . ALA A 1 95 ? -0.584 7.485 15.921 1.00 83.69 95 ALA A N 1
ATOM 707 C CA . ALA A 1 95 ? 0.275 7.905 17.017 1.00 83.69 95 ALA A CA 1
ATOM 708 C C . ALA A 1 95 ? 0.264 9.433 17.206 1.00 83.69 95 ALA A C 1
ATOM 710 O O . ALA A 1 95 ? 0.113 9.893 18.343 1.00 83.69 95 ALA A O 1
ATOM 711 N N . GLN A 1 96 ? 0.350 10.208 16.118 1.00 83.06 96 GLN A N 1
ATOM 712 C CA . GLN A 1 96 ? 0.283 11.678 16.121 1.00 83.06 96 GLN A CA 1
ATOM 713 C C . GLN A 1 96 ? -1.075 12.207 16.595 1.00 83.06 96 GLN A C 1
ATOM 715 O O . GLN A 1 96 ? -1.135 13.225 17.284 1.00 83.06 96 GLN A O 1
ATOM 720 N N . LEU A 1 97 ? -2.163 11.499 16.285 1.00 84.94 97 LEU A N 1
ATOM 721 C CA . LEU A 1 97 ? -3.511 11.810 16.762 1.00 84.94 97 LEU A CA 1
ATOM 722 C C . LEU A 1 97 ? -3.719 11.497 18.251 1.00 84.94 97 LEU A C 1
ATOM 724 O O . LEU A 1 97 ? -4.743 11.897 18.816 1.00 84.94 97 LEU A O 1
ATOM 728 N N . GLY A 1 98 ? -2.778 10.809 18.899 1.00 84.00 98 GLY A N 1
ATOM 729 C CA . GLY A 1 98 ? -2.844 10.483 20.322 1.00 84.00 98 GLY A CA 1
ATOM 730 C C . GLY A 1 98 ? -3.619 9.204 20.649 1.00 84.00 98 GLY A C 1
ATOM 731 O O . GLY A 1 98 ? -3.996 9.012 21.805 1.00 84.00 98 GLY A O 1
ATOM 732 N N . ILE A 1 99 ? -3.851 8.316 19.674 1.00 88.44 99 ILE A N 1
ATOM 733 C CA . ILE A 1 99 ? -4.597 7.060 19.890 1.00 88.44 99 ILE A CA 1
ATOM 734 C C . ILE A 1 99 ? -3.911 6.162 20.928 1.00 88.44 99 ILE A C 1
ATOM 736 O O . ILE A 1 99 ? -4.591 5.474 21.684 1.00 88.44 99 ILE A O 1
ATOM 740 N N . HIS A 1 100 ? -2.585 6.248 21.063 1.00 86.19 100 HIS A N 1
ATOM 741 C CA . HIS A 1 100 ? -1.832 5.549 22.108 1.00 86.19 100 HIS A CA 1
ATOM 742 C C . HIS A 1 100 ? -2.402 5.770 23.522 1.00 86.19 100 HIS A C 1
ATOM 744 O O . HIS A 1 100 ? -2.458 4.835 24.315 1.00 86.19 100 HIS A O 1
ATOM 750 N N . GLY A 1 101 ? -2.876 6.980 23.841 1.00 88.50 101 GLY A N 1
ATOM 751 C CA . GLY A 1 101 ? -3.459 7.282 25.149 1.00 88.50 101 GLY A CA 1
ATOM 752 C C . GLY A 1 101 ? -4.816 6.611 25.377 1.00 88.50 101 GLY A C 1
ATOM 753 O O . GLY A 1 101 ? -5.170 6.321 26.519 1.00 88.50 101 GLY A O 1
ATOM 754 N N . LEU A 1 102 ? -5.569 6.349 24.304 1.00 93.06 102 LEU A N 1
ATOM 755 C CA . LEU A 1 102 ? -6.798 5.555 24.360 1.00 93.06 102 LEU A CA 1
ATOM 756 C C . LEU A 1 102 ? -6.458 4.070 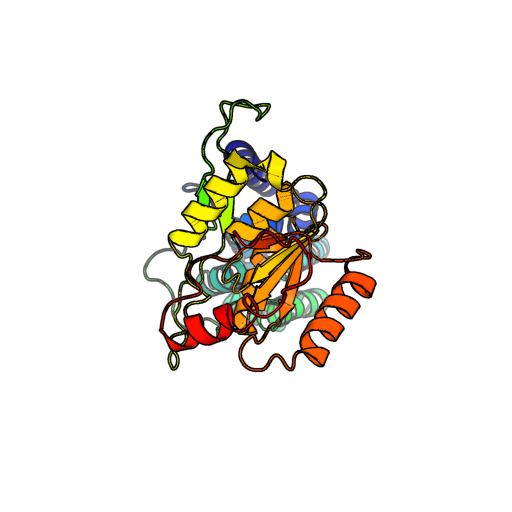24.499 1.00 93.06 102 LEU A C 1
ATOM 758 O O . LEU A 1 102 ? -7.002 3.411 25.378 1.00 93.06 102 LEU A O 1
ATOM 762 N N . LEU A 1 103 ? -5.502 3.573 23.710 1.00 93.25 103 LEU A N 1
ATOM 763 C CA . LEU A 1 103 ? -5.068 2.175 23.746 1.00 93.25 103 LEU A CA 1
ATOM 764 C C . LEU A 1 103 ? -4.535 1.769 25.120 1.00 93.25 103 LEU A C 1
ATOM 766 O O . LEU A 1 103 ? -4.919 0.722 25.617 1.00 93.25 103 LEU A O 1
ATOM 770 N N . LEU A 1 104 ? -3.753 2.617 25.798 1.00 92.25 104 LEU A N 1
ATOM 771 C CA . LEU A 1 104 ? -3.299 2.336 27.168 1.00 92.25 104 LEU A CA 1
ATOM 772 C C . LEU A 1 104 ? -4.453 2.149 28.163 1.00 92.25 104 LEU A C 1
ATOM 774 O O . LEU A 1 104 ? -4.315 1.376 29.103 1.00 92.25 104 LEU A O 1
ATOM 778 N N . LYS A 1 105 ? -5.582 2.842 27.969 1.00 94.69 105 LYS A N 1
ATOM 779 C CA . LYS A 1 105 ? -6.784 2.662 28.799 1.00 94.69 105 LYS A CA 1
ATOM 780 C C . LYS A 1 105 ? -7.556 1.404 28.408 1.00 94.69 105 LYS A C 1
ATOM 782 O O . LYS A 1 105 ? -8.062 0.718 29.284 1.00 94.69 105 LYS A O 1
ATOM 787 N N . LEU A 1 106 ? -7.631 1.106 27.111 1.00 95.94 106 LEU A N 1
ATOM 788 C CA . LEU A 1 106 ? -8.309 -0.082 26.585 1.00 95.94 106 LEU A CA 1
ATOM 789 C C . LEU A 1 106 ? -7.568 -1.378 26.955 1.00 95.94 106 LEU A C 1
ATOM 791 O O . LEU A 1 106 ? -8.206 -2.369 27.282 1.00 95.94 106 LEU A O 1
ATOM 795 N N . LEU A 1 107 ? -6.233 -1.349 27.008 1.00 95.56 107 LEU A N 1
ATOM 796 C CA . LEU A 1 107 ? -5.390 -2.471 27.442 1.00 95.56 107 LEU A CA 1
ATOM 797 C C . LEU A 1 107 ? -5.599 -2.883 28.905 1.00 95.56 107 LEU A C 1
ATOM 799 O O . LEU A 1 107 ? -5.251 -3.997 29.274 1.00 95.56 107 LEU A O 1
ATOM 803 N N . VAL A 1 108 ? -6.129 -1.989 29.742 1.00 95.19 108 VAL A N 1
ATOM 804 C CA . VAL A 1 108 ? -6.431 -2.258 31.161 1.00 95.19 108 VAL A CA 1
ATOM 805 C C . VAL A 1 108 ? -7.937 -2.260 31.437 1.00 95.19 108 VAL A C 1
ATOM 807 O O . VAL A 1 108 ? -8.361 -2.121 32.582 1.00 95.19 108 VAL A O 1
ATOM 810 N N . HIS A 1 109 ? -8.755 -2.357 30.387 1.00 95.38 109 HIS A N 1
ATOM 811 C CA . HIS A 1 109 ? -10.210 -2.353 30.488 1.00 95.38 109 HIS A CA 1
ATOM 812 C C . HIS A 1 109 ? -10.725 -3.653 31.120 1.00 95.38 109 HIS A C 1
ATOM 814 O O . HIS A 1 109 ? -10.188 -4.708 30.837 1.00 95.38 109 HIS A O 1
ATOM 820 N N . GLU A 1 110 ? -11.792 -3.630 31.921 1.00 94.00 110 GLU A N 1
ATOM 821 C CA . GLU A 1 110 ? -12.271 -4.830 32.644 1.00 94.00 110 GLU A CA 1
ATOM 822 C C . GLU A 1 110 ? -12.776 -5.966 31.732 1.00 94.00 110 GLU A C 1
ATOM 824 O O . GLU A 1 110 ? -12.853 -7.114 32.156 1.00 94.00 110 GLU A O 1
ATOM 829 N N . ASN A 1 111 ? -13.125 -5.651 30.482 1.00 95.69 111 ASN A N 1
ATOM 830 C CA . ASN A 1 111 ? -13.576 -6.623 29.484 1.00 95.69 111 ASN A CA 1
ATOM 831 C C . ASN A 1 111 ? -12.400 -7.176 28.658 1.00 95.69 111 ASN A C 1
ATOM 833 O O . ASN A 1 111 ? -11.752 -6.414 27.935 1.00 95.69 111 ASN A O 1
ATOM 837 N N . ASP A 1 112 ? -12.195 -8.493 28.706 1.00 96.31 112 ASP A N 1
ATOM 838 C CA . ASP A 1 112 ? -11.084 -9.191 28.043 1.00 96.31 112 ASP A CA 1
ATOM 839 C C . ASP A 1 112 ? -11.063 -9.012 26.514 1.00 96.31 112 ASP A C 1
ATOM 841 O O . ASP A 1 112 ? -9.990 -8.839 25.938 1.00 96.31 112 ASP A O 1
ATOM 845 N N . ARG A 1 113 ? -12.229 -8.958 25.850 1.00 96.56 113 ARG A N 1
ATOM 846 C CA . ARG A 1 113 ? -12.323 -8.783 24.383 1.00 96.56 113 ARG A CA 1
ATOM 847 C C . ARG A 1 113 ? -11.730 -7.448 23.940 1.00 96.56 113 ARG A C 1
ATOM 849 O O . ARG A 1 113 ? -11.034 -7.356 22.933 1.00 96.56 113 ARG A O 1
ATOM 856 N N . ILE A 1 114 ? -11.973 -6.403 24.732 1.00 97.69 114 ILE A N 1
ATOM 857 C CA . ILE A 1 114 ? -11.429 -5.066 24.484 1.00 97.69 114 ILE A CA 1
ATOM 858 C C . ILE A 1 114 ? -9.918 -5.040 24.716 1.00 97.69 114 ILE A C 1
ATOM 860 O O . ILE A 1 114 ? -9.198 -4.433 23.921 1.00 97.69 114 ILE A O 1
ATOM 864 N N . GLN A 1 115 ? -9.433 -5.700 25.774 1.00 96.50 115 GLN A N 1
ATOM 865 C CA . GLN A 1 115 ? -7.994 -5.799 26.032 1.00 96.50 115 GLN A CA 1
ATOM 866 C C . GLN A 1 115 ? -7.275 -6.504 24.878 1.00 96.50 115 GLN A C 1
ATOM 868 O O . GLN A 1 115 ? -6.261 -6.003 24.389 1.00 96.50 115 GLN A O 1
ATOM 873 N N . GLU A 1 116 ? -7.808 -7.639 24.422 1.00 97.19 116 GLU A N 1
ATOM 874 C CA . GLU A 1 116 ? -7.238 -8.433 23.333 1.00 97.19 116 GLU A CA 1
ATOM 875 C C . GLU A 1 116 ? -7.218 -7.647 22.017 1.00 97.19 116 GLU A C 1
ATOM 877 O O . GLU A 1 116 ? -6.164 -7.520 21.387 1.00 97.19 116 GLU A O 1
ATOM 882 N N . ALA A 1 117 ? -8.337 -7.017 21.650 1.00 97.19 117 ALA A N 1
ATOM 883 C CA . ALA A 1 117 ? -8.418 -6.202 20.442 1.00 97.19 117 ALA A CA 1
ATOM 884 C C . ALA A 1 117 ? -7.468 -4.989 20.492 1.00 97.19 117 ALA A C 1
ATOM 886 O O . ALA A 1 117 ? -6.790 -4.682 19.511 1.00 97.19 117 ALA A O 1
ATOM 887 N N . ALA A 1 118 ? -7.344 -4.318 21.643 1.00 96.31 118 ALA A N 1
ATOM 888 C CA . ALA A 1 118 ? -6.393 -3.218 21.818 1.00 96.31 118 ALA A CA 1
ATOM 889 C C . ALA A 1 118 ? -4.930 -3.689 21.754 1.00 96.31 118 ALA A C 1
ATOM 891 O O . ALA A 1 118 ? -4.081 -2.985 21.202 1.00 96.31 118 ALA A O 1
ATOM 892 N N . SER A 1 119 ? -4.636 -4.877 22.287 1.00 94.88 119 SER A N 1
ATOM 893 C CA . SER A 1 119 ? -3.315 -5.508 22.201 1.00 94.88 119 SER A CA 1
ATOM 894 C C . SER A 1 119 ? -2.908 -5.740 20.752 1.00 94.88 119 SER A C 1
ATOM 896 O O . SER A 1 119 ? -1.794 -5.380 20.364 1.00 94.88 119 SER A O 1
ATOM 898 N N . LEU A 1 120 ? -3.832 -6.231 19.922 1.00 94.25 120 LEU A N 1
ATOM 899 C CA . LEU A 1 120 ? -3.574 -6.468 18.505 1.00 94.25 120 LEU A CA 1
ATOM 900 C C . LEU A 1 120 ? -3.167 -5.183 17.767 1.00 94.25 120 LEU A C 1
ATOM 902 O O . LEU A 1 120 ? -2.203 -5.196 17.002 1.00 94.25 120 LEU A O 1
ATOM 906 N N . VAL A 1 121 ? -3.820 -4.051 18.057 1.00 93.75 121 VAL A N 1
ATOM 907 C CA . VAL A 1 121 ? -3.442 -2.744 17.485 1.00 93.75 121 VAL A CA 1
ATOM 908 C C . VAL A 1 121 ? -1.998 -2.378 17.838 1.00 93.75 121 VAL A C 1
ATOM 910 O O . VAL A 1 121 ? -1.244 -1.920 16.976 1.00 93.75 121 VAL A O 1
ATOM 913 N N . VAL A 1 122 ? -1.592 -2.581 19.096 1.00 90.00 122 VAL A N 1
ATOM 914 C CA . VAL A 1 122 ? -0.230 -2.269 19.563 1.00 90.00 122 VAL A CA 1
ATOM 915 C C . VAL A 1 122 ? 0.801 -3.187 18.919 1.00 90.00 122 VAL A C 1
ATOM 917 O O . VAL A 1 122 ? 1.846 -2.703 18.477 1.00 90.00 122 VAL A O 1
ATOM 920 N N . VAL A 1 123 ? 0.509 -4.486 18.840 1.00 89.44 123 VAL A N 1
ATOM 921 C CA . VAL A 1 123 ? 1.385 -5.471 18.197 1.00 89.44 123 VAL A CA 1
ATOM 922 C C . VAL A 1 123 ? 1.584 -5.106 16.731 1.00 89.44 123 VAL A C 1
ATOM 924 O O . VAL A 1 123 ? 2.727 -4.917 16.320 1.00 89.44 123 VAL A O 1
ATOM 927 N N . ASN A 1 124 ? 0.505 -4.903 15.969 1.00 90.31 124 ASN A N 1
ATOM 928 C CA . ASN A 1 124 ? 0.581 -4.577 14.543 1.00 90.31 124 ASN A CA 1
ATOM 929 C C . ASN A 1 124 ? 1.363 -3.284 14.298 1.00 90.31 124 ASN A C 1
ATOM 931 O O . ASN A 1 124 ? 2.280 -3.281 13.476 1.00 90.31 124 ASN A O 1
ATOM 935 N N . SER A 1 125 ? 1.107 -2.248 15.106 1.00 84.88 125 SER A N 1
ATOM 936 C CA . SER A 1 125 ? 1.838 -0.972 15.066 1.00 84.88 125 SER A CA 1
ATOM 937 C C . SER A 1 125 ? 3.310 -1.079 15.483 1.00 84.88 125 SER A C 1
ATOM 939 O O . SER A 1 125 ? 4.039 -0.105 15.372 1.00 84.88 125 SER A O 1
ATOM 941 N N . SER A 1 126 ? 3.765 -2.210 16.022 1.00 77.69 126 SER A N 1
ATOM 942 C CA . SER A 1 126 ? 5.154 -2.401 16.471 1.00 77.69 126 SER A CA 1
ATOM 943 C C . SER A 1 126 ? 5.895 -3.467 15.661 1.00 77.69 126 SER A C 1
ATOM 945 O O . SER A 1 126 ? 7.076 -3.717 15.900 1.00 77.69 126 SER A O 1
ATOM 947 N N . THR A 1 127 ? 5.215 -4.125 14.721 1.00 75.12 127 THR A N 1
ATOM 948 C CA . THR A 1 127 ? 5.806 -5.189 13.906 1.00 75.12 127 THR A CA 1
ATOM 949 C C . THR A 1 127 ? 6.656 -4.641 12.763 1.00 75.12 127 THR A C 1
ATOM 951 O O . THR A 1 127 ? 6.410 -3.558 12.229 1.00 75.12 127 THR A O 1
ATOM 954 N N . HIS A 1 128 ? 7.615 -5.450 12.305 1.00 65.88 128 HIS A N 1
ATOM 955 C CA . HIS A 1 128 ? 8.355 -5.175 11.070 1.00 65.88 128 HIS A CA 1
ATOM 956 C C . HIS A 1 128 ? 7.445 -5.086 9.835 1.00 65.88 128 HIS A C 1
ATOM 958 O O . HIS A 1 128 ? 7.779 -4.367 8.903 1.00 65.88 128 HIS A O 1
ATOM 964 N N . ASN A 1 129 ? 6.270 -5.730 9.853 1.00 64.12 129 ASN A N 1
ATOM 965 C CA . ASN A 1 129 ? 5.291 -5.639 8.764 1.00 64.12 129 ASN A CA 1
ATOM 966 C C . ASN A 1 129 ? 4.759 -4.209 8.578 1.00 64.12 129 ASN A C 1
ATOM 968 O O . ASN A 1 129 ? 4.463 -3.812 7.455 1.00 64.12 129 ASN A O 1
ATOM 972 N N . CYS A 1 130 ? 4.678 -3.436 9.665 1.00 65.00 130 CYS A N 1
ATOM 973 C CA . CYS A 1 130 ? 4.343 -2.017 9.632 1.00 65.00 130 CYS A CA 1
ATOM 974 C C . CYS A 1 130 ? 5.576 -1.132 9.363 1.00 65.00 130 CYS A C 1
ATOM 976 O O . CYS A 1 130 ? 5.432 -0.039 8.829 1.00 65.00 130 CYS A O 1
ATOM 978 N N . SER A 1 131 ? 6.793 -1.562 9.720 1.00 69.12 131 SER A N 1
ATOM 979 C CA . SER A 1 131 ? 8.030 -0.777 9.548 1.00 69.12 131 SER A CA 1
ATOM 980 C C . SER A 1 131 ? 8.688 -1.051 8.195 1.00 69.12 131 SER A C 1
ATOM 982 O O . SER A 1 131 ? 9.700 -1.734 8.066 1.00 69.12 131 SER A O 1
ATOM 984 N N . THR A 1 132 ? 8.094 -0.482 7.159 1.00 63.47 132 THR A N 1
ATOM 985 C CA . THR A 1 132 ? 8.540 -0.611 5.767 1.00 63.47 132 THR A CA 1
ATOM 986 C C . THR A 1 132 ? 9.607 0.404 5.345 1.00 63.47 132 THR A C 1
ATOM 988 O O . THR A 1 132 ? 10.150 0.290 4.252 1.00 63.47 132 THR A O 1
ATOM 991 N N . THR A 1 133 ? 9.903 1.413 6.170 1.00 63.66 133 THR A N 1
ATOM 992 C CA . THR A 1 133 ? 10.980 2.388 5.922 1.00 63.66 133 THR A CA 1
ATOM 993 C C . THR A 1 133 ? 12.235 2.158 6.771 1.00 63.66 133 THR A C 1
ATOM 995 O O . THR A 1 133 ? 13.166 2.963 6.719 1.00 63.66 133 THR A O 1
ATOM 998 N N . GLY A 1 134 ? 12.261 1.102 7.596 1.00 58.59 134 GLY A N 1
ATOM 999 C CA . GLY A 1 134 ? 13.347 0.842 8.554 1.00 58.59 134 GLY A CA 1
ATOM 1000 C C . GLY A 1 134 ? 13.396 1.841 9.720 1.00 58.59 134 GLY A C 1
ATOM 1001 O O . GLY A 1 134 ? 14.309 1.814 10.549 1.00 58.59 134 GLY A O 1
ATOM 1002 N N . ILE A 1 135 ? 12.416 2.745 9.810 1.00 59.16 135 ILE A N 1
ATOM 1003 C CA . ILE A 1 135 ? 12.285 3.688 10.914 1.00 59.16 135 ILE A CA 1
ATOM 1004 C C . ILE A 1 135 ? 11.490 3.003 12.009 1.00 59.16 135 ILE A C 1
ATOM 1006 O O . ILE A 1 135 ? 10.333 2.623 11.827 1.00 59.16 135 ILE A O 1
ATOM 1010 N N . ASN A 1 136 ? 12.117 2.882 13.177 1.00 55.88 136 ASN A N 1
ATOM 1011 C CA . ASN A 1 136 ? 11.423 2.436 14.367 1.00 55.88 136 ASN A CA 1
ATOM 1012 C C . ASN A 1 136 ? 10.388 3.507 14.726 1.00 55.88 136 ASN A C 1
ATOM 1014 O O . ASN A 1 136 ? 10.728 4.581 15.241 1.00 55.88 136 ASN A O 1
ATOM 1018 N N . ILE A 1 137 ? 9.129 3.251 14.379 1.00 58.22 137 ILE A N 1
ATOM 1019 C CA . ILE A 1 137 ? 8.028 4.067 14.852 1.00 58.22 137 ILE A CA 1
ATOM 1020 C C . ILE A 1 137 ? 8.017 3.905 16.365 1.00 58.22 137 ILE A C 1
ATOM 1022 O O . ILE A 1 137 ? 7.698 2.855 16.908 1.00 58.22 137 ILE A O 1
ATOM 1026 N N . SER A 1 138 ? 8.454 4.947 17.078 1.00 53.97 138 SER A N 1
ATOM 1027 C CA . SER A 1 138 ? 8.267 4.989 18.520 1.00 53.97 138 SER A CA 1
ATOM 1028 C C . SER A 1 138 ? 6.760 5.022 18.723 1.00 53.97 138 SER A C 1
ATOM 1030 O O . SER A 1 138 ? 6.153 6.081 18.589 1.00 53.97 138 SER A O 1
ATOM 1032 N N . PHE A 1 139 ? 6.140 3.878 18.948 1.00 55.78 139 PHE A N 1
ATOM 1033 C CA . PHE A 1 139 ? 4.814 3.810 19.509 1.00 55.78 139 PHE A CA 1
ATOM 1034 C C . PHE A 1 139 ? 5.008 3.582 21.017 1.00 55.78 139 PHE A C 1
ATOM 1036 O O . PHE A 1 139 ? 5.557 2.552 21.405 1.00 55.78 139 PHE A O 1
ATOM 1043 N N . PRO A 1 140 ? 4.663 4.557 21.885 1.00 56.97 140 PRO A N 1
ATOM 1044 C CA . PRO A 1 140 ? 3.989 5.829 21.598 1.00 56.97 140 PRO A CA 1
ATOM 1045 C C . PRO A 1 140 ? 4.909 6.908 20.996 1.00 56.97 140 PRO A C 1
ATOM 1047 O O . PRO A 1 140 ? 6.072 7.050 21.391 1.00 56.97 140 PRO A O 1
ATOM 1050 N N . CYS A 1 141 ? 4.366 7.714 20.071 1.00 63.06 141 CYS A N 1
ATOM 1051 C CA . CYS A 1 141 ? 5.104 8.815 19.446 1.00 63.06 141 CYS A CA 1
ATOM 1052 C C . CYS A 1 141 ? 5.185 9.984 20.430 1.00 63.06 141 CYS A C 1
ATOM 1054 O O . CYS A 1 141 ? 4.165 10.525 20.849 1.00 63.06 141 CYS A O 1
ATOM 1056 N N . LYS A 1 142 ? 6.405 10.350 20.844 1.00 53.00 142 LYS A N 1
ATOM 1057 C CA . LYS A 1 142 ? 6.631 11.306 21.946 1.00 53.00 142 LYS A CA 1
ATOM 1058 C C . LYS A 1 142 ? 6.554 12.779 21.531 1.00 53.00 142 LYS A C 1
ATOM 1060 O O . LYS A 1 142 ? 6.560 13.651 22.393 1.00 53.00 142 LYS A O 1
ATOM 1065 N N . THR A 1 143 ? 6.490 13.064 20.233 1.00 58.03 143 THR A N 1
ATOM 1066 C CA . THR A 1 143 ? 6.412 14.424 19.683 1.00 58.03 143 THR A CA 1
ATOM 1067 C C . THR A 1 143 ? 5.053 14.655 19.044 1.00 58.03 143 THR A C 1
ATOM 1069 O O . THR A 1 143 ? 4.767 14.095 17.986 1.00 58.03 143 THR A O 1
ATOM 1072 N N . LEU A 1 144 ? 4.235 15.495 19.679 1.00 59.12 144 LEU A N 1
ATOM 1073 C CA . LEU A 1 144 ? 2.975 15.967 19.112 1.00 59.12 144 LEU A CA 1
ATOM 1074 C C . LEU A 1 144 ? 3.253 17.084 18.087 1.00 59.12 144 LEU A C 1
ATOM 1076 O O . LEU A 1 144 ? 4.056 17.977 18.376 1.00 59.12 144 LEU A O 1
ATOM 1080 N N . PRO A 1 145 ? 2.631 17.046 16.899 1.00 64.50 145 PRO A N 1
ATOM 1081 C CA . PRO A 1 145 ? 2.743 18.122 15.920 1.00 64.50 145 PRO A CA 1
ATOM 1082 C C . PRO A 1 145 ? 2.070 19.414 16.422 1.00 64.50 145 PRO A C 1
ATOM 1084 O O . PRO A 1 145 ? 1.121 19.371 17.202 1.00 64.50 145 PRO A O 1
ATOM 1087 N N . LEU A 1 146 ? 2.591 20.570 15.987 1.00 59.91 146 LEU A N 1
ATOM 1088 C CA . LEU A 1 146 ? 2.077 21.902 16.359 1.00 59.91 146 LEU A CA 1
ATOM 1089 C C . LEU A 1 146 ? 0.708 22.207 15.730 1.00 59.91 146 LEU A C 1
ATOM 1091 O O . LEU A 1 146 ? -0.076 22.966 16.293 1.00 59.91 146 LEU A O 1
ATOM 1095 N N . GLU A 1 147 ? 0.434 21.606 14.575 1.00 65.88 147 GLU A N 1
ATOM 1096 C CA . GLU A 1 147 ? -0.844 21.663 13.869 1.00 65.88 147 GLU A CA 1
ATOM 1097 C C . GLU A 1 147 ? -1.522 20.287 13.927 1.00 65.88 147 GLU A C 1
ATOM 1099 O O . GLU A 1 147 ? -0.823 19.277 14.088 1.00 65.88 147 GLU A O 1
ATOM 1104 N N . PRO A 1 148 ? -2.861 20.208 13.791 1.00 68.75 148 PRO A N 1
ATOM 1105 C CA . PRO A 1 148 ? -3.544 18.929 13.658 1.00 68.75 148 PRO A CA 1
ATOM 1106 C C . PRO A 1 148 ? -2.890 18.105 12.539 1.00 68.75 148 PRO A C 1
ATOM 1108 O O . PRO A 1 148 ? -2.791 18.596 11.410 1.00 68.75 148 PRO A O 1
ATOM 1111 N N . PRO A 1 149 ? -2.407 16.883 12.827 1.00 75.31 149 PRO A N 1
ATOM 1112 C CA . PRO A 1 149 ? -1.784 16.063 11.801 1.00 75.31 149 PRO A CA 1
ATOM 1113 C C . PRO A 1 149 ? -2.818 15.761 10.720 1.00 75.31 149 PRO A C 1
ATOM 1115 O O . PRO A 1 149 ? -3.973 15.468 11.025 1.00 75.31 149 PRO A O 1
ATOM 1118 N N . THR A 1 150 ? -2.402 15.832 9.460 1.00 75.06 150 THR A N 1
ATOM 1119 C CA . THR A 1 150 ? -3.212 15.388 8.326 1.00 75.06 150 THR A CA 1
ATOM 1120 C C . THR A 1 150 ? -2.445 14.335 7.552 1.00 75.06 150 THR A C 1
ATOM 1122 O O . THR A 1 150 ? -1.243 14.463 7.291 1.00 75.06 150 THR A O 1
ATOM 1125 N N . ARG A 1 151 ? -3.150 13.275 7.168 1.00 84.56 151 ARG A N 1
ATOM 1126 C CA . ARG A 1 151 ? -2.594 12.227 6.328 1.00 84.56 151 ARG A CA 1
ATOM 1127 C C . ARG A 1 151 ? -2.660 12.663 4.868 1.00 84.56 151 ARG A C 1
ATOM 1129 O O . ARG A 1 151 ? -3.730 12.762 4.277 1.00 84.56 151 ARG A O 1
ATOM 1136 N N . GLN A 1 152 ? -1.494 12.931 4.287 1.00 83.81 152 GLN A N 1
ATOM 1137 C CA . GLN A 1 152 ? -1.371 13.238 2.859 1.00 83.81 152 GLN A CA 1
ATOM 1138 C C . GLN A 1 152 ? -1.562 11.984 2.006 1.00 83.81 152 GLN A C 1
ATOM 1140 O O . GLN A 1 152 ? -1.368 10.876 2.492 1.00 83.81 152 GLN A O 1
ATOM 1145 N N . TRP A 1 153 ? -1.862 12.155 0.723 1.00 88.44 153 TRP A N 1
ATOM 1146 C CA . TRP A 1 153 ? -1.832 11.051 -0.235 1.00 88.44 153 TRP A CA 1
ATOM 1147 C C . TRP A 1 153 ? -0.391 10.552 -0.452 1.00 88.44 153 TRP A C 1
ATOM 1149 O O . TRP A 1 153 ? 0.561 11.315 -0.228 1.00 88.44 153 TRP A O 1
ATOM 1159 N N . PRO A 1 154 ? -0.200 9.305 -0.924 1.00 90.56 154 PRO A N 1
ATOM 1160 C CA . PRO A 1 154 ? 1.054 8.925 -1.572 1.00 90.56 154 PRO A CA 1
ATOM 1161 C C . PRO A 1 154 ? 1.350 9.858 -2.759 1.00 90.56 154 PRO A C 1
ATOM 1163 O O . PRO A 1 154 ? 0.477 10.575 -3.247 1.00 90.56 154 PRO A O 1
ATOM 1166 N N . GLN A 1 155 ? 2.591 9.877 -3.240 1.00 92.06 155 GLN A N 1
ATOM 1167 C CA . GLN A 1 155 ? 2.951 10.683 -4.400 1.00 92.06 155 GLN A CA 1
ATOM 1168 C C . GLN A 1 155 ? 2.292 10.093 -5.653 1.00 92.06 155 GLN A C 1
ATOM 1170 O O . GLN A 1 155 ? 2.525 8.935 -5.993 1.00 92.06 155 GLN A O 1
ATOM 1175 N N . LEU A 1 156 ? 1.480 10.892 -6.348 1.00 93.88 156 LEU A N 1
ATOM 1176 C CA . LEU A 1 156 ? 0.906 10.522 -7.641 1.00 93.88 156 LEU A CA 1
ATOM 1177 C C . LEU A 1 156 ? 1.913 10.878 -8.730 1.00 93.88 156 LEU A C 1
ATOM 1179 O O . LEU A 1 156 ? 2.230 12.053 -8.917 1.00 93.88 156 LEU A O 1
ATOM 1183 N N . GLN A 1 157 ? 2.394 9.870 -9.449 1.00 95.81 157 GLN A N 1
ATOM 1184 C CA . GLN A 1 157 ? 3.234 10.043 -10.628 1.00 95.81 157 GLN A CA 1
ATOM 1185 C C . GLN A 1 157 ? 2.379 9.963 -11.888 1.00 95.81 157 GLN A C 1
ATOM 1187 O O . GLN A 1 157 ? 1.958 8.862 -12.255 1.00 95.81 157 GLN A O 1
ATOM 1192 N N . PRO A 1 158 ? 2.086 11.102 -12.540 1.00 94.75 158 PRO A N 1
ATOM 1193 C CA . PRO A 1 158 ? 1.284 11.105 -13.747 1.00 94.75 158 PRO A CA 1
ATOM 1194 C C . PRO A 1 158 ? 2.070 10.551 -14.933 1.00 94.75 158 PRO A C 1
ATOM 1196 O O . PRO A 1 158 ? 3.242 10.876 -15.147 1.00 94.75 158 PRO A O 1
ATOM 1199 N N . LEU A 1 159 ? 1.390 9.750 -15.744 1.00 94.38 159 LEU A N 1
ATOM 1200 C CA . LEU A 1 159 ? 1.887 9.298 -17.034 1.00 94.38 159 LEU A CA 1
ATOM 1201 C C . LEU A 1 159 ? 1.347 10.197 -18.155 1.00 94.38 159 LEU A C 1
ATOM 1203 O O . LEU A 1 159 ? 0.257 10.761 -18.029 1.00 94.38 159 LEU A O 1
ATOM 1207 N N . PRO A 1 160 ? 2.107 10.385 -19.251 1.00 93.12 160 PRO A N 1
ATOM 1208 C CA . PRO A 1 160 ? 1.650 11.192 -20.373 1.00 93.12 160 PRO A CA 1
ATOM 1209 C C . PRO A 1 160 ? 0.375 10.592 -20.960 1.00 93.12 160 PRO A C 1
ATOM 1211 O O . PRO A 1 160 ? 0.244 9.377 -21.041 1.00 93.12 160 PRO A O 1
ATOM 1214 N N . ARG A 1 161 ? -0.544 11.449 -21.409 1.00 90.06 161 ARG A N 1
ATOM 1215 C CA . ARG A 1 161 ? -1.745 10.987 -22.108 1.00 90.06 161 ARG A CA 1
ATOM 1216 C C . ARG A 1 161 ? -1.362 10.225 -23.368 1.00 90.06 161 ARG A C 1
ATOM 1218 O O . ARG A 1 161 ? -0.550 10.709 -24.157 1.00 90.06 161 ARG A O 1
ATOM 1225 N N . ASP A 1 162 ? -2.022 9.097 -23.583 1.00 87.00 162 ASP A N 1
ATOM 1226 C CA . ASP A 1 162 ? -1.825 8.257 -24.751 1.00 87.00 162 ASP A CA 1
ATOM 1227 C C . ASP A 1 162 ? -3.172 7.980 -25.446 1.00 87.00 162 ASP A C 1
ATOM 1229 O O . ASP A 1 162 ? -4.126 7.583 -24.777 1.00 87.00 162 ASP A O 1
ATOM 1233 N N . PRO A 1 163 ? -3.291 8.165 -26.776 1.00 86.25 163 PRO A N 1
ATOM 1234 C CA . PRO A 1 163 ? -4.553 7.959 -27.490 1.00 86.25 163 PRO A CA 1
ATOM 1235 C C . PRO A 1 163 ? -5.126 6.541 -27.415 1.00 86.25 163 PRO A C 1
ATOM 1237 O O . PRO A 1 163 ? -6.307 6.366 -27.696 1.00 86.25 163 PRO A O 1
ATOM 1240 N N . ARG A 1 164 ? -4.310 5.528 -27.091 1.00 86.31 164 ARG A N 1
ATOM 1241 C CA . ARG A 1 164 ? -4.775 4.137 -26.970 1.00 86.31 164 ARG A CA 1
ATOM 1242 C C . ARG A 1 164 ? -5.412 3.859 -25.601 1.00 86.31 164 ARG A C 1
ATOM 1244 O O . ARG A 1 164 ? -5.872 2.748 -25.368 1.00 86.31 164 ARG A O 1
ATOM 1251 N N . ASP A 1 165 ? -5.430 4.834 -24.693 1.00 83.12 165 ASP A N 1
ATOM 1252 C CA . ASP A 1 165 ? -6.145 4.721 -23.425 1.00 83.12 165 ASP A CA 1
ATOM 1253 C C . ASP A 1 165 ? -7.637 5.016 -23.629 1.00 83.12 165 ASP A C 1
ATOM 1255 O O . ASP A 1 165 ? -8.006 6.092 -24.099 1.00 83.12 165 ASP A O 1
ATOM 1259 N N . GLU A 1 166 ? -8.487 4.046 -23.272 1.00 66.69 166 GLU A N 1
ATOM 1260 C CA . GLU A 1 166 ? -9.939 4.049 -23.532 1.00 66.69 166 GLU A CA 1
ATOM 1261 C C . GLU A 1 166 ? -10.651 5.315 -23.014 1.00 66.69 166 GLU A C 1
ATOM 1263 O O . GLU A 1 166 ? -11.577 5.807 -23.657 1.00 66.69 166 GLU A O 1
ATOM 1268 N N . ASP A 1 167 ? -10.141 5.912 -21.930 1.00 66.69 167 ASP A N 1
ATOM 1269 C CA . ASP A 1 167 ? -10.608 7.174 -21.352 1.00 66.69 167 ASP A CA 1
ATOM 1270 C C . ASP A 1 167 ? -9.548 8.283 -21.482 1.00 66.69 167 ASP A C 1
ATOM 1272 O O . ASP A 1 167 ? -8.959 8.732 -20.500 1.00 66.69 167 ASP A O 1
ATOM 1276 N N . SER A 1 168 ? -9.329 8.780 -22.705 1.00 60.75 168 SER A N 1
ATOM 1277 C CA . SER A 1 168 ? -8.347 9.842 -23.041 1.00 60.75 168 SER A CA 1
ATOM 1278 C C . SER A 1 168 ? -8.418 11.151 -22.217 1.00 60.75 168 SER A C 1
ATOM 1280 O O . SER A 1 168 ? -7.555 12.025 -22.357 1.00 60.75 168 SER A O 1
ATOM 1282 N N . GLN A 1 169 ? -9.445 11.319 -21.378 1.00 67.00 169 GLN A N 1
ATOM 1283 C CA . GLN A 1 169 ? -9.624 12.468 -20.487 1.00 67.00 169 GLN A CA 1
ATOM 1284 C C . GLN A 1 169 ? -9.019 12.263 -19.090 1.00 67.00 169 GLN A C 1
ATOM 1286 O O . GLN A 1 169 ? -8.691 13.258 -18.439 1.00 67.00 169 GLN A O 1
ATOM 1291 N N . ASP A 1 170 ? -8.848 11.018 -18.635 1.00 78.38 170 ASP A N 1
ATOM 1292 C CA . ASP A 1 170 ? -8.352 10.711 -17.293 1.00 78.38 170 ASP A CA 1
ATOM 1293 C C . ASP A 1 170 ? -6.844 10.450 -17.291 1.00 78.38 170 ASP A C 1
ATOM 1295 O O . ASP A 1 170 ? -6.306 9.660 -18.062 1.00 78.38 170 ASP A O 1
ATOM 1299 N N . GLU A 1 171 ? -6.142 11.132 -16.390 1.00 84.62 171 GLU A N 1
ATOM 1300 C CA . GLU A 1 171 ? -4.703 10.967 -16.214 1.00 84.62 171 GLU A CA 1
ATOM 1301 C C . GLU A 1 171 ? -4.412 9.653 -15.479 1.00 84.62 171 GLU A C 1
ATOM 1303 O O . GLU A 1 171 ? -4.868 9.450 -14.344 1.00 84.62 171 GLU A O 1
ATOM 1308 N N . ARG A 1 172 ? -3.652 8.760 -16.129 1.00 92.06 172 ARG A N 1
ATOM 1309 C CA . ARG A 1 172 ? -3.115 7.564 -15.476 1.00 92.06 172 ARG A CA 1
ATOM 1310 C C . ARG A 1 172 ? -2.044 7.973 -14.480 1.00 92.06 172 ARG A C 1
ATOM 1312 O O . ARG A 1 172 ? -1.166 8.775 -14.796 1.00 92.06 172 ARG A O 1
ATOM 1319 N N . VAL A 1 173 ? -2.103 7.387 -13.295 1.00 94.88 173 VAL A N 1
ATOM 1320 C CA . VAL A 1 173 ? -1.167 7.671 -12.212 1.00 94.88 173 VAL A CA 1
ATOM 1321 C C . VAL A 1 173 ? -0.620 6.383 -11.616 1.00 94.88 173 VAL A C 1
ATOM 1323 O O . VAL A 1 173 ? -1.325 5.377 -11.492 1.00 94.88 173 VAL A O 1
ATOM 1326 N N . VAL A 1 174 ? 0.645 6.445 -11.220 1.00 96.62 174 VAL A N 1
ATOM 1327 C CA . VAL A 1 174 ? 1.302 5.436 -10.390 1.00 96.62 174 VAL A CA 1
ATOM 1328 C C . VAL A 1 174 ? 1.453 6.009 -8.992 1.00 96.62 174 VAL A C 1
ATOM 1330 O O . VAL A 1 174 ? 1.857 7.161 -8.825 1.00 96.62 174 VAL A O 1
ATOM 1333 N N . LEU A 1 175 ? 1.105 5.222 -7.983 1.00 95.69 175 LEU A N 1
ATOM 1334 C CA . LEU A 1 175 ? 1.209 5.635 -6.591 1.00 95.69 175 LEU A CA 1
ATOM 1335 C C . LEU A 1 175 ? 2.575 5.245 -6.042 1.00 95.69 175 LEU A C 1
ATOM 1337 O O . LEU A 1 175 ? 2.927 4.071 -6.049 1.00 95.69 175 LEU A O 1
ATOM 1341 N N . ILE A 1 176 ? 3.330 6.212 -5.538 1.00 94.62 176 ILE A N 1
ATOM 1342 C CA . ILE A 1 176 ? 4.634 5.974 -4.922 1.00 94.62 176 ILE A CA 1
ATOM 1343 C C . ILE A 1 176 ? 4.627 6.575 -3.526 1.00 94.62 176 ILE A C 1
ATOM 1345 O O . ILE A 1 176 ? 4.443 7.780 -3.348 1.00 94.62 176 ILE A O 1
ATOM 1349 N N . ARG A 1 177 ? 4.867 5.757 -2.506 1.00 90.69 177 ARG A N 1
ATOM 1350 C CA . ARG A 1 177 ? 5.152 6.282 -1.177 1.00 90.69 177 ARG A CA 1
ATOM 1351 C C . ARG A 1 177 ? 6.637 6.612 -1.084 1.00 90.69 177 ARG A C 1
ATOM 1353 O O . ARG A 1 177 ? 7.483 5.726 -0.999 1.00 90.69 177 ARG A O 1
ATOM 1360 N N . ALA A 1 178 ? 6.938 7.906 -1.077 1.00 79.56 178 ALA A N 1
ATOM 1361 C CA . ALA A 1 178 ? 8.285 8.399 -0.828 1.00 79.56 178 ALA A CA 1
ATOM 1362 C C . ALA A 1 178 ? 8.632 8.307 0.665 1.00 79.56 178 ALA A C 1
ATOM 1364 O O . ALA A 1 178 ? 7.846 8.719 1.523 1.00 79.56 178 ALA A O 1
ATOM 1365 N N . VAL A 1 179 ? 9.834 7.830 0.983 1.00 72.12 179 VAL A N 1
ATOM 1366 C CA . VAL A 1 179 ? 10.317 7.771 2.367 1.00 72.12 179 VAL A CA 1
ATOM 1367 C C . VAL A 1 179 ? 10.884 9.136 2.761 1.00 72.12 179 VAL A C 1
ATOM 1369 O O . VAL A 1 179 ? 11.874 9.612 2.211 1.00 72.12 179 VAL A O 1
ATOM 1372 N N . LYS A 1 180 ? 10.223 9.809 3.711 1.00 62.69 180 LYS A N 1
ATOM 1373 C CA . LYS A 1 180 ? 10.487 11.227 4.038 1.00 62.69 180 LYS A CA 1
ATOM 1374 C C . LYS A 1 180 ? 11.668 11.456 4.987 1.00 62.69 180 LYS A C 1
ATOM 1376 O O . LYS A 1 180 ? 12.178 12.573 5.067 1.00 62.69 180 LYS A O 1
ATOM 1381 N N . ARG A 1 181 ? 12.098 10.443 5.741 1.00 59.69 181 ARG A N 1
ATOM 1382 C CA . ARG A 1 181 ? 13.179 10.564 6.731 1.00 59.69 181 ARG A CA 1
ATOM 1383 C C . ARG A 1 181 ? 14.396 9.780 6.260 1.00 59.69 181 ARG A C 1
ATOM 1385 O O . ARG A 1 181 ? 14.346 8.564 6.129 1.00 59.69 181 ARG A O 1
ATOM 1392 N N . ARG A 1 182 ? 15.505 10.490 6.044 1.00 52.34 182 ARG A N 1
ATOM 1393 C CA . ARG A 1 182 ? 16.805 9.867 5.783 1.00 52.34 182 ARG A CA 1
ATOM 1394 C C . ARG A 1 182 ? 17.280 9.163 7.053 1.00 52.34 182 ARG A C 1
ATOM 1396 O O . ARG A 1 182 ? 17.428 9.814 8.087 1.00 52.34 182 ARG A O 1
ATOM 1403 N N . MET A 1 183 ? 17.539 7.860 6.982 1.00 51.56 183 MET A N 1
ATOM 1404 C CA . MET A 1 183 ? 18.304 7.170 8.021 1.00 51.56 183 MET A CA 1
ATOM 1405 C C . MET A 1 183 ? 19.721 7.758 8.040 1.00 51.56 183 MET A C 1
ATOM 1407 O O . MET A 1 183 ? 20.379 7.857 7.005 1.00 51.56 183 MET A O 1
ATOM 1411 N N . THR A 1 184 ? 20.185 8.209 9.200 1.00 44.00 184 THR A N 1
ATOM 1412 C CA . THR A 1 184 ? 21.527 8.781 9.355 1.00 44.00 184 THR A CA 1
ATOM 1413 C C . THR A 1 184 ? 22.578 7.672 9.339 1.00 44.00 184 THR A C 1
ATOM 1415 O O . THR A 1 184 ? 22.469 6.742 10.133 1.00 44.00 184 THR A O 1
ATOM 1418 N N . GLY A 1 185 ? 23.612 7.787 8.497 1.00 47.34 185 GLY A N 1
ATOM 1419 C CA . GLY A 1 185 ? 24.831 6.968 8.605 1.00 47.34 185 GLY A CA 1
ATOM 1420 C C . GLY A 1 185 ? 25.409 6.427 7.295 1.00 47.34 185 GLY A C 1
ATOM 1421 O O . GLY A 1 185 ? 26.599 6.138 7.255 1.00 47.34 185 GLY A O 1
ATOM 1422 N N . GLN A 1 186 ? 24.619 6.348 6.220 1.00 46.16 186 GLN A N 1
ATOM 1423 C CA . GLN A 1 186 ? 25.077 6.017 4.861 1.00 46.16 186 GLN A CA 1
ATOM 1424 C C . GLN A 1 186 ? 24.285 6.838 3.827 1.00 46.16 186 GLN A C 1
ATOM 1426 O O . GLN A 1 186 ? 23.128 7.177 4.102 1.00 46.16 186 GLN A O 1
ATOM 1431 N N . PRO A 1 187 ? 24.851 7.182 2.654 1.00 54.00 187 PRO A N 1
ATOM 1432 C CA . PRO A 1 187 ? 24.103 7.808 1.567 1.00 54.00 187 PRO A CA 1
ATOM 1433 C C . PRO A 1 187 ? 23.144 6.787 0.926 1.00 54.00 187 PRO A C 1
ATOM 1435 O O . PRO A 1 187 ? 23.361 6.325 -0.183 1.00 54.00 187 PRO A O 1
ATOM 1438 N N . LYS A 1 188 ? 22.071 6.410 1.632 1.00 62.28 188 LYS A N 1
ATOM 1439 C CA . LYS A 1 188 ? 21.028 5.529 1.095 1.00 62.28 188 LYS A CA 1
ATOM 1440 C C . LYS A 1 188 ? 20.175 6.310 0.081 1.00 62.28 188 LYS A C 1
ATOM 1442 O O . LYS A 1 188 ? 19.344 7.129 0.478 1.00 62.28 188 LYS A O 1
ATOM 1447 N N . THR A 1 189 ? 20.396 6.096 -1.216 1.00 65.56 189 THR A N 1
ATOM 1448 C CA . THR A 1 189 ? 19.711 6.797 -2.324 1.00 65.56 189 THR A CA 1
ATOM 1449 C C . THR A 1 189 ? 18.441 6.099 -2.818 1.00 65.56 189 THR A C 1
ATOM 1451 O O . THR A 1 189 ? 17.577 6.782 -3.365 1.00 65.56 189 THR A O 1
ATOM 1454 N N . GLY A 1 190 ? 18.274 4.794 -2.568 1.00 67.50 190 GLY A N 1
ATOM 1455 C CA . GLY A 1 190 ? 17.138 3.983 -3.053 1.00 67.50 190 GLY A CA 1
ATOM 1456 C C . GLY A 1 190 ? 15.747 4.417 -2.558 1.00 67.50 190 GLY A C 1
ATOM 1457 O O . GLY A 1 190 ? 14.729 4.059 -3.139 1.00 67.50 190 GLY A O 1
ATOM 1458 N N . TYR A 1 191 ? 15.690 5.259 -1.522 1.00 75.19 191 TYR A N 1
ATOM 1459 C CA . TYR A 1 191 ? 14.453 5.827 -0.964 1.00 75.19 191 TYR A CA 1
ATOM 1460 C C . TYR A 1 191 ? 13.933 7.067 -1.676 1.00 75.19 191 TYR A C 1
ATOM 1462 O O . TYR A 1 191 ? 12.861 7.576 -1.332 1.00 75.19 191 TYR A O 1
ATOM 1470 N N . LEU A 1 192 ? 14.730 7.623 -2.583 1.00 80.19 192 LEU A N 1
ATOM 1471 C CA . LEU A 1 192 ? 14.366 8.810 -3.329 1.00 80.19 192 LEU A CA 1
ATOM 1472 C C . LEU A 1 192 ? 13.799 8.390 -4.672 1.00 80.19 192 LEU A C 1
ATOM 1474 O O . LEU A 1 192 ? 14.313 7.498 -5.340 1.00 80.19 192 LEU A O 1
ATOM 1478 N N . LEU A 1 193 ? 12.740 9.080 -5.077 1.00 86.50 193 LEU A N 1
ATOM 1479 C CA . LEU A 1 193 ? 12.279 8.980 -6.443 1.00 86.50 193 LEU A CA 1
ATOM 1480 C C . LEU A 1 193 ? 13.153 9.877 -7.320 1.00 86.50 193 LEU A C 1
ATOM 1482 O O . LEU A 1 193 ? 13.054 11.105 -7.260 1.00 86.50 193 LEU A O 1
ATOM 1486 N N . TRP A 1 194 ? 14.009 9.248 -8.117 1.00 88.12 194 TRP A N 1
ATOM 1487 C CA . TRP A 1 194 ? 14.928 9.933 -9.015 1.00 88.12 194 TRP A CA 1
ATOM 1488 C C . TRP A 1 194 ? 14.246 10.368 -10.313 1.00 88.12 194 TRP A C 1
ATOM 1490 O O . TRP A 1 194 ? 13.310 9.733 -10.802 1.00 88.12 194 TRP A O 1
ATOM 1500 N N . GLY A 1 195 ? 14.729 11.470 -10.892 1.00 89.12 195 GLY A N 1
ATOM 1501 C CA . GLY A 1 195 ? 14.166 12.026 -12.125 1.00 89.12 195 GLY A CA 1
ATOM 1502 C C . GLY A 1 195 ? 14.253 11.058 -13.309 1.00 89.12 195 GLY A C 1
ATOM 1503 O O . GLY A 1 195 ? 13.327 11.012 -14.118 1.00 89.12 195 GLY A O 1
ATOM 1504 N N . ALA A 1 196 ? 15.313 10.244 -13.381 1.00 92.00 196 ALA A N 1
ATOM 1505 C CA . ALA A 1 196 ? 15.468 9.244 -14.435 1.00 92.00 196 ALA A CA 1
ATOM 1506 C C . ALA A 1 196 ? 14.361 8.180 -14.389 1.00 92.00 196 ALA A C 1
ATOM 1508 O O . ALA A 1 196 ? 13.826 7.835 -15.438 1.00 92.00 196 ALA A O 1
ATOM 1509 N N . ALA A 1 197 ? 13.941 7.744 -13.195 1.00 94.19 197 ALA A N 1
ATOM 1510 C CA . ALA A 1 197 ? 12.831 6.801 -13.039 1.00 94.19 197 ALA A CA 1
ATOM 1511 C C . ALA A 1 197 ? 11.513 7.382 -13.577 1.00 94.19 197 ALA A C 1
ATOM 1513 O O . ALA A 1 197 ? 10.739 6.700 -14.242 1.00 94.19 197 ALA A O 1
ATOM 1514 N N . VAL A 1 198 ? 11.269 8.681 -13.357 1.00 95.19 198 VAL A N 1
ATOM 1515 C CA . VAL A 1 198 ? 10.096 9.371 -13.922 1.00 95.19 198 VAL A CA 1
ATOM 1516 C C . VAL A 1 198 ? 10.164 9.404 -15.449 1.00 95.19 198 VAL A C 1
ATOM 1518 O O . VAL A 1 198 ? 9.154 9.188 -16.115 1.00 95.19 198 VAL A O 1
ATOM 1521 N N . ILE A 1 199 ? 11.336 9.671 -16.026 1.00 96.62 199 ILE A N 1
ATOM 1522 C CA . ILE A 1 199 ? 11.513 9.706 -17.484 1.00 96.62 199 ILE A CA 1
ATOM 1523 C C . ILE A 1 199 ? 11.311 8.309 -18.081 1.00 96.62 199 ILE A C 1
ATOM 1525 O O . ILE A 1 199 ? 10.526 8.170 -19.022 1.00 96.62 199 ILE A O 1
ATOM 1529 N N . LEU A 1 200 ? 11.952 7.285 -17.510 1.00 97.06 200 LEU A N 1
ATOM 1530 C CA . LEU A 1 200 ? 11.859 5.905 -17.979 1.00 97.06 200 LEU A CA 1
ATOM 1531 C C . LEU A 1 200 ? 10.424 5.378 -17.876 1.00 97.06 200 LEU A C 1
ATOM 1533 O O . LEU A 1 200 ? 9.890 4.890 -18.864 1.00 97.06 200 LEU A O 1
ATOM 1537 N N . ALA A 1 201 ? 9.739 5.576 -16.749 1.00 97.69 201 ALA A N 1
ATOM 1538 C CA . ALA A 1 201 ? 8.337 5.186 -16.584 1.00 97.69 201 ALA A CA 1
ATOM 1539 C C . ALA A 1 201 ? 7.416 5.791 -17.659 1.00 97.69 201 ALA A C 1
ATOM 1541 O O . ALA A 1 201 ? 6.559 5.113 -18.230 1.00 97.69 201 ALA A O 1
ATOM 1542 N N . ARG A 1 202 ? 7.610 7.073 -17.985 1.00 96.88 202 ARG A N 1
ATOM 1543 C CA . ARG A 1 202 ? 6.845 7.740 -19.049 1.00 96.88 202 ARG A CA 1
ATOM 1544 C C . ARG A 1 202 ? 7.186 7.181 -20.427 1.00 96.88 202 ARG A C 1
ATOM 1546 O O . ARG A 1 202 ? 6.281 7.029 -21.243 1.00 96.88 202 ARG A O 1
ATOM 1553 N N . TRP A 1 203 ? 8.456 6.874 -20.681 1.00 97.19 203 TRP A N 1
ATOM 1554 C CA . TRP A 1 203 ? 8.899 6.247 -21.925 1.00 97.19 203 TRP A CA 1
ATOM 1555 C C . TRP A 1 203 ? 8.290 4.850 -22.093 1.00 97.19 203 TRP A C 1
ATOM 1557 O O . TRP A 1 203 ? 7.667 4.589 -23.117 1.00 97.19 203 TRP A O 1
ATOM 1567 N N . ILE A 1 204 ? 8.347 4.008 -21.056 1.00 97.69 204 ILE A N 1
ATOM 1568 C CA . ILE A 1 204 ? 7.731 2.671 -21.032 1.00 97.69 204 ILE A CA 1
ATOM 1569 C C . ILE A 1 204 ? 6.242 2.767 -21.360 1.00 97.69 204 ILE A C 1
ATOM 1571 O O . ILE A 1 204 ? 5.743 2.027 -22.201 1.00 97.69 204 ILE A O 1
ATOM 1575 N N . HIS A 1 205 ? 5.519 3.710 -20.749 1.00 96.50 205 HIS A N 1
ATOM 1576 C CA . HIS A 1 205 ? 4.095 3.888 -21.027 1.00 96.50 205 HIS A CA 1
ATOM 1577 C C . HIS A 1 205 ? 3.802 4.208 -22.502 1.00 96.50 205 HIS A C 1
ATOM 1579 O O . HIS A 1 205 ? 2.858 3.654 -23.079 1.00 96.50 205 HIS A O 1
ATOM 1585 N N . LEU A 1 206 ? 4.604 5.088 -23.109 1.00 95.81 206 LEU A N 1
ATOM 1586 C CA . LEU A 1 206 ? 4.466 5.489 -24.511 1.00 95.81 206 LEU A CA 1
ATOM 1587 C C . LEU A 1 206 ? 4.922 4.396 -25.486 1.00 95.81 206 LEU A C 1
ATOM 1589 O O . LEU A 1 206 ? 4.406 4.338 -26.599 1.00 95.81 206 LEU A O 1
ATOM 1593 N N . HIS A 1 207 ? 5.813 3.504 -25.058 1.00 96.25 207 HIS A N 1
ATOM 1594 C CA . HIS A 1 207 ? 6.359 2.401 -25.852 1.00 96.25 207 HIS A CA 1
ATOM 1595 C C . HIS A 1 207 ? 5.925 1.022 -25.335 1.00 96.25 207 HIS A C 1
ATOM 1597 O O . HIS A 1 207 ? 6.646 0.033 -25.470 1.00 96.25 207 HIS A O 1
ATOM 1603 N N . ARG A 1 208 ? 4.732 0.947 -24.730 1.00 95.44 208 ARG A N 1
ATOM 1604 C CA . ARG A 1 208 ? 4.200 -0.254 -24.063 1.00 95.44 208 ARG A CA 1
ATOM 1605 C C . ARG A 1 208 ? 4.132 -1.497 -24.946 1.00 95.44 208 ARG A C 1
ATOM 1607 O O . ARG A 1 208 ? 4.182 -2.610 -24.440 1.00 95.44 208 ARG A O 1
ATOM 1614 N N . GLU A 1 209 ? 4.057 -1.324 -26.261 1.00 96.00 209 GLU A N 1
ATOM 1615 C CA . GLU A 1 209 ? 4.116 -2.413 -27.235 1.00 96.00 209 GLU A CA 1
ATOM 1616 C C . GLU A 1 209 ? 5.420 -3.220 -27.172 1.00 96.00 209 GLU A C 1
ATOM 1618 O O . GLU A 1 209 ? 5.406 -4.402 -27.499 1.00 96.00 209 GLU A O 1
ATOM 1623 N N . LEU A 1 210 ? 6.524 -2.612 -26.720 1.00 96.00 210 LEU A N 1
ATOM 1624 C CA . LEU A 1 210 ? 7.814 -3.288 -26.558 1.00 96.00 210 LEU A CA 1
ATOM 1625 C C . LEU A 1 210 ? 7.834 -4.250 -25.369 1.00 96.00 210 LEU A C 1
ATOM 1627 O O . LEU A 1 210 ? 8.693 -5.122 -25.318 1.00 96.00 210 LEU A O 1
ATOM 1631 N N . PHE A 1 211 ? 6.909 -4.076 -24.424 1.00 95.88 211 PHE A N 1
ATOM 1632 C CA . PHE A 1 211 ? 6.847 -4.835 -23.178 1.00 95.88 211 PHE A CA 1
ATOM 1633 C C . PHE A 1 211 ? 5.868 -6.006 -23.254 1.00 95.88 211 PHE A C 1
ATOM 1635 O O . PHE A 1 211 ? 5.928 -6.893 -22.409 1.00 95.88 211 PHE A O 1
ATOM 1642 N N . LEU A 1 212 ? 5.014 -6.059 -24.281 1.00 94.62 212 LEU A N 1
ATOM 1643 C CA . LEU A 1 212 ? 4.037 -7.132 -24.447 1.00 94.62 212 LEU A CA 1
ATOM 1644 C C . LEU A 1 212 ? 4.722 -8.500 -24.467 1.00 94.62 212 LEU A C 1
ATOM 1646 O O . LEU A 1 212 ? 5.700 -8.710 -25.186 1.00 94.62 212 LEU A O 1
ATOM 1650 N N . GLU A 1 213 ? 4.177 -9.429 -23.678 1.00 92.25 213 GLU A N 1
ATOM 1651 C CA . GLU A 1 213 ? 4.674 -10.807 -23.538 1.00 92.25 213 GLU A CA 1
ATOM 1652 C C . GLU A 1 213 ? 6.112 -10.929 -22.990 1.00 92.25 213 GLU A C 1
ATOM 1654 O O . GLU A 1 213 ? 6.613 -12.047 -22.890 1.00 92.25 213 GLU A O 1
ATOM 1659 N N . GLN A 1 214 ? 6.764 -9.826 -22.601 1.00 91.75 214 GLN A N 1
ATOM 1660 C CA . GLN A 1 214 ? 8.143 -9.846 -22.108 1.00 91.75 214 GLN A CA 1
ATOM 1661 C C . GLN A 1 214 ? 8.214 -10.224 -20.625 1.00 91.75 214 GLN A C 1
ATOM 1663 O O . GLN A 1 214 ? 7.352 -9.837 -19.827 1.00 91.75 214 GLN A O 1
ATOM 1668 N N . THR A 1 215 ? 9.283 -10.916 -20.245 1.00 90.75 215 THR A N 1
ATOM 1669 C CA . THR A 1 215 ? 9.788 -10.998 -18.871 1.00 90.75 215 THR A CA 1
ATOM 1670 C C . THR A 1 215 ? 10.850 -9.917 -18.676 1.00 90.75 215 THR A C 1
ATOM 1672 O O . THR A 1 215 ? 11.894 -9.941 -19.327 1.00 90.75 215 THR A O 1
ATOM 1675 N N . VAL A 1 216 ? 10.589 -8.962 -17.787 1.00 93.12 216 VAL A N 1
ATOM 1676 C CA . VAL A 1 216 ? 11.439 -7.784 -17.559 1.00 93.12 216 VAL A CA 1
ATOM 1677 C C . VAL A 1 216 ? 12.195 -7.928 -16.243 1.00 93.12 216 VAL A C 1
ATOM 1679 O O . VAL A 1 216 ? 11.596 -8.311 -15.243 1.00 93.12 216 VAL A O 1
ATOM 1682 N N . LEU A 1 217 ? 13.472 -7.567 -16.213 1.00 92.12 217 LEU A N 1
ATOM 1683 C CA . LEU A 1 217 ? 14.262 -7.398 -14.994 1.00 92.12 217 LEU A CA 1
ATOM 1684 C C . LEU A 1 217 ? 14.608 -5.914 -14.822 1.00 92.12 217 LEU A C 1
ATOM 1686 O O . LEU A 1 217 ? 15.250 -5.331 -15.689 1.00 92.12 217 LEU A O 1
ATOM 1690 N N . GLU A 1 218 ? 14.188 -5.299 -13.720 1.00 94.19 218 GLU A N 1
ATOM 1691 C CA . GLU A 1 218 ? 14.630 -3.964 -13.318 1.00 94.19 218 GLU A CA 1
ATOM 1692 C C . GLU A 1 218 ? 15.732 -4.075 -12.270 1.00 94.19 218 GLU A C 1
ATOM 1694 O O . GLU A 1 218 ? 15.500 -4.563 -11.163 1.00 94.19 218 GLU A O 1
ATOM 1699 N N . VAL A 1 219 ? 16.914 -3.571 -12.614 1.00 90.31 219 VAL A N 1
ATOM 1700 C CA . VAL A 1 219 ? 18.074 -3.543 -11.724 1.00 90.31 219 VAL A CA 1
ATOM 1701 C C . VAL A 1 219 ? 18.153 -2.187 -11.026 1.00 90.31 219 VAL A C 1
ATOM 1703 O O . VAL A 1 219 ? 18.085 -1.145 -11.679 1.00 90.31 219 VAL A O 1
ATOM 1706 N N . GLY A 1 220 ? 18.306 -2.189 -9.698 1.00 90.44 220 GLY A N 1
ATOM 1707 C CA . GLY A 1 220 ? 18.369 -0.956 -8.904 1.00 90.44 220 GLY A CA 1
ATOM 1708 C C . GLY A 1 220 ? 17.032 -0.213 -8.893 1.00 90.44 220 GLY A C 1
ATOM 1709 O O . GLY A 1 220 ? 16.955 0.978 -9.188 1.00 90.44 220 GLY A O 1
ATOM 1710 N N . SER A 1 221 ? 15.962 -0.940 -8.579 1.00 93.88 221 SER A N 1
ATOM 1711 C CA . SER A 1 221 ? 14.575 -0.483 -8.678 1.00 93.88 221 SER A CA 1
ATOM 1712 C C . SER A 1 221 ? 14.246 0.681 -7.738 1.00 93.88 221 SER A C 1
ATOM 1714 O O . SER A 1 221 ? 13.319 1.452 -8.011 1.00 93.88 221 SER A O 1
ATOM 1716 N N . GLY A 1 222 ? 14.950 0.826 -6.608 1.00 93.06 222 GLY A N 1
ATOM 1717 C CA . GLY A 1 222 ? 14.641 1.842 -5.605 1.00 93.06 222 GLY A CA 1
ATOM 1718 C C . GLY A 1 222 ? 13.183 1.753 -5.138 1.00 93.06 222 GLY A C 1
ATOM 1719 O O . GLY A 1 222 ? 12.749 0.751 -4.576 1.00 93.06 222 GLY A O 1
ATOM 1720 N N . LEU A 1 223 ? 12.389 2.797 -5.404 1.00 93.50 223 LEU A N 1
ATOM 1721 C CA . LEU A 1 223 ? 10.951 2.819 -5.093 1.00 93.50 223 LEU A CA 1
ATOM 1722 C C . LEU A 1 223 ? 10.053 2.126 -6.141 1.00 93.50 223 LEU A C 1
ATOM 1724 O O . LEU A 1 223 ? 8.847 2.019 -5.902 1.00 93.50 223 LEU A O 1
ATOM 1728 N N . GLY A 1 224 ? 10.607 1.680 -7.273 1.00 95.75 224 GLY A N 1
ATOM 1729 C CA . GLY A 1 224 ? 9.950 0.804 -8.252 1.00 95.75 224 GLY A CA 1
ATOM 1730 C C . GLY A 1 224 ? 9.094 1.488 -9.309 1.00 95.75 224 GLY A C 1
ATOM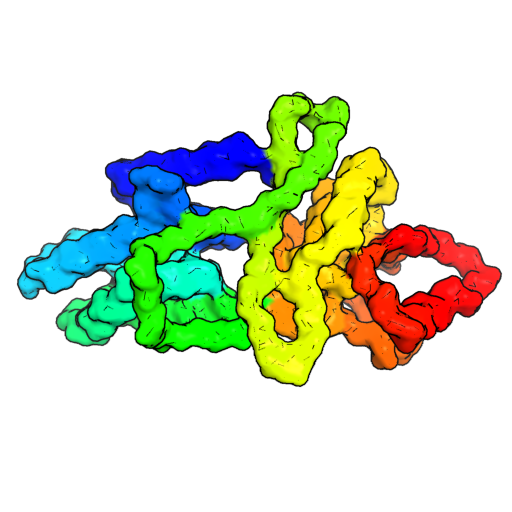 1731 O O . GLY A 1 224 ? 8.261 0.831 -9.923 1.00 95.75 224 GLY A O 1
ATOM 1732 N N . LEU A 1 225 ? 9.223 2.803 -9.514 1.00 97.31 225 LEU A N 1
ATOM 1733 C CA . LEU A 1 225 ? 8.336 3.527 -10.432 1.00 97.31 225 LEU A CA 1
ATOM 1734 C C . LEU A 1 225 ? 8.375 2.957 -11.860 1.00 97.31 225 LEU A C 1
ATOM 1736 O O . LEU A 1 225 ? 7.313 2.707 -12.429 1.00 97.31 225 LEU A O 1
ATOM 1740 N N . SER A 1 226 ? 9.563 2.757 -12.438 1.00 97.69 226 SER A N 1
ATOM 1741 C CA . SER A 1 226 ? 9.689 2.312 -13.830 1.00 97.69 226 SER A CA 1
ATOM 1742 C C . SER A 1 226 ? 9.190 0.882 -14.001 1.00 97.69 226 SER A C 1
ATOM 1744 O O . SER A 1 226 ? 8.352 0.630 -14.869 1.00 97.69 226 SER A O 1
ATOM 1746 N N . GLY A 1 227 ? 9.612 -0.043 -13.143 1.00 97.44 227 GLY A N 1
ATOM 1747 C CA . GLY A 1 227 ? 9.193 -1.432 -13.235 1.00 97.44 227 GLY A CA 1
ATOM 1748 C C . GLY A 1 227 ? 7.740 -1.686 -12.835 1.00 97.44 227 GLY A C 1
ATOM 1749 O O . GLY A 1 227 ? 7.125 -2.581 -13.407 1.00 97.44 227 GLY A O 1
ATOM 1750 N N . ILE A 1 228 ? 7.116 -0.872 -11.971 1.00 98.31 228 ILE A N 1
ATOM 1751 C CA . ILE A 1 228 ? 5.653 -0.913 -11.753 1.00 98.31 228 ILE A CA 1
ATOM 1752 C C . ILE A 1 228 ? 4.903 -0.545 -13.043 1.00 98.31 228 ILE A C 1
ATOM 1754 O O . ILE A 1 228 ? 3.881 -1.159 -13.370 1.00 98.31 228 ILE A O 1
ATOM 1758 N N . VAL A 1 229 ? 5.405 0.432 -13.808 1.00 98.06 229 VAL A N 1
ATOM 1759 C CA . VAL A 1 229 ? 4.837 0.744 -15.128 1.00 98.06 229 VAL A CA 1
ATOM 1760 C C . VAL A 1 229 ? 5.105 -0.388 -16.114 1.00 98.06 229 VAL A C 1
ATOM 1762 O O . VAL A 1 229 ? 4.178 -0.781 -16.820 1.00 98.06 229 VAL A O 1
ATOM 1765 N N . ALA A 1 230 ? 6.313 -0.958 -16.134 1.00 97.88 230 ALA A N 1
ATOM 1766 C CA . ALA A 1 230 ? 6.639 -2.105 -16.983 1.00 97.88 230 ALA A CA 1
ATOM 1767 C C . ALA A 1 230 ? 5.718 -3.301 -16.699 1.00 97.88 230 ALA A C 1
ATOM 1769 O O . ALA A 1 230 ? 5.146 -3.861 -17.629 1.00 97.88 230 ALA A O 1
ATOM 1770 N N . ALA A 1 231 ? 5.489 -3.623 -15.421 1.00 97.06 231 ALA A N 1
ATOM 1771 C CA . ALA A 1 231 ? 4.618 -4.711 -14.963 1.00 97.06 231 ALA A CA 1
ATOM 1772 C C . ALA A 1 231 ? 3.166 -4.572 -15.436 1.00 97.06 231 ALA A C 1
ATOM 1774 O O . ALA A 1 231 ? 2.445 -5.558 -15.534 1.00 97.06 231 ALA A O 1
ATOM 1775 N N . SER A 1 232 ? 2.728 -3.351 -15.754 1.00 95.94 232 SER A N 1
ATOM 1776 C CA . SER A 1 232 ? 1.388 -3.112 -16.298 1.00 95.94 232 SER A CA 1
ATOM 1777 C C . SER A 1 232 ? 1.250 -3.510 -17.773 1.00 95.94 232 SER A C 1
ATOM 1779 O O . SER A 1 232 ? 0.131 -3.538 -18.283 1.00 95.94 232 SER A O 1
ATOM 1781 N N . TYR A 1 233 ? 2.364 -3.766 -18.463 1.00 96.31 233 TYR A N 1
ATOM 1782 C CA . TYR A 1 233 ? 2.416 -4.059 -19.899 1.00 96.31 233 TYR A CA 1
ATOM 1783 C C . TYR A 1 233 ? 3.172 -5.345 -20.240 1.00 96.31 233 TYR A C 1
ATOM 1785 O O . TYR A 1 233 ? 3.108 -5.788 -21.385 1.00 96.31 233 TYR A O 1
ATOM 1793 N N . SER A 1 234 ? 3.871 -5.933 -19.270 1.00 95.31 234 SER A N 1
ATOM 1794 C CA . SER A 1 234 ? 4.683 -7.136 -19.425 1.00 95.31 234 SER A CA 1
ATOM 1795 C C . SER A 1 234 ? 3.966 -8.403 -18.962 1.00 95.31 234 SER A C 1
ATOM 1797 O O . SER A 1 234 ? 2.921 -8.351 -18.313 1.00 95.31 234 SER A O 1
ATOM 1799 N N . ARG A 1 235 ? 4.524 -9.571 -19.313 1.00 93.00 235 ARG A N 1
ATOM 1800 C CA . ARG A 1 235 ? 4.076 -10.861 -18.763 1.00 93.00 235 ARG A CA 1
ATOM 1801 C C . ARG A 1 235 ? 4.460 -10.969 -17.291 1.00 93.00 235 ARG A C 1
ATOM 1803 O O . ARG A 1 235 ? 3.667 -11.430 -16.475 1.00 93.00 235 ARG A O 1
ATOM 1810 N N . LYS A 1 236 ? 5.689 -10.570 -16.968 1.00 91.62 236 LYS A N 1
ATOM 1811 C CA . LYS A 1 236 ? 6.204 -10.487 -15.604 1.00 91.62 236 LYS A CA 1
ATOM 1812 C C . LYS A 1 236 ? 7.295 -9.425 -15.538 1.00 91.62 236 LYS A C 1
ATOM 1814 O O . LYS A 1 236 ? 8.070 -9.281 -16.480 1.00 91.62 236 LYS A O 1
ATOM 1819 N N . THR A 1 237 ? 7.401 -8.745 -14.406 1.00 94.19 237 THR A N 1
ATOM 1820 C CA . THR A 1 237 ? 8.540 -7.890 -14.068 1.00 94.19 237 THR A CA 1
ATOM 1821 C C . THR A 1 237 ? 9.186 -8.358 -12.766 1.00 94.19 237 THR A C 1
ATOM 1823 O O . THR A 1 237 ? 8.502 -8.679 -11.798 1.00 94.19 237 THR A O 1
ATOM 1826 N N . ILE A 1 238 ? 10.507 -8.396 -12.730 1.00 92.88 238 ILE A N 1
ATOM 1827 C CA . ILE A 1 238 ? 11.321 -8.664 -11.548 1.00 92.88 238 ILE A CA 1
ATOM 1828 C C . ILE A 1 238 ? 11.938 -7.337 -11.152 1.00 92.88 238 ILE A C 1
ATOM 1830 O O . ILE A 1 238 ? 12.609 -6.714 -11.963 1.00 92.88 238 ILE A O 1
ATOM 1834 N N . LEU A 1 239 ? 11.686 -6.892 -9.934 1.00 94.81 239 LEU A N 1
ATOM 1835 C CA . LEU A 1 239 ? 12.172 -5.629 -9.407 1.00 94.81 239 LEU A CA 1
ATOM 1836 C C . LEU A 1 239 ? 13.251 -5.952 -8.387 1.00 94.81 239 LEU A C 1
ATOM 1838 O O . LEU A 1 239 ? 12.947 -6.573 -7.366 1.00 94.81 239 LEU A O 1
ATOM 1842 N N . THR A 1 240 ? 14.492 -5.561 -8.652 1.00 92.19 240 THR A N 1
ATOM 1843 C CA . THR A 1 240 ? 15.602 -5.872 -7.757 1.00 92.19 240 THR A CA 1
ATOM 1844 C C . THR A 1 240 ? 16.261 -4.644 -7.164 1.00 92.19 240 THR A C 1
ATOM 1846 O O . THR A 1 240 ? 16.366 -3.594 -7.796 1.00 92.19 240 THR A O 1
ATOM 1849 N N . ASP A 1 241 ? 16.727 -4.784 -5.929 1.00 90.69 241 ASP A N 1
ATOM 1850 C CA . ASP A 1 241 ? 17.566 -3.810 -5.234 1.00 90.69 241 ASP A CA 1
ATOM 1851 C C . ASP A 1 241 ? 18.474 -4.548 -4.237 1.00 90.69 241 ASP A C 1
ATOM 1853 O O . ASP A 1 241 ? 18.238 -5.714 -3.909 1.00 90.69 241 ASP A O 1
ATOM 1857 N N . TYR A 1 242 ? 19.497 -3.864 -3.739 1.00 85.19 242 TYR A N 1
ATOM 1858 C CA . TYR A 1 242 ? 20.435 -4.412 -2.764 1.00 85.19 242 TYR A CA 1
ATOM 1859 C C . TYR A 1 242 ? 19.951 -4.197 -1.325 1.00 85.19 242 TYR A C 1
ATOM 1861 O O . TYR A 1 242 ? 20.053 -5.062 -0.460 1.00 85.19 242 TYR A O 1
ATOM 1869 N N . GLN A 1 243 ? 19.409 -3.020 -1.013 1.00 85.19 243 GLN A N 1
ATOM 1870 C CA . GLN A 1 243 ? 19.136 -2.673 0.381 1.00 85.19 243 GLN A CA 1
ATOM 1871 C C . GLN A 1 243 ? 17.821 -3.293 0.862 1.00 85.19 243 GLN A C 1
ATOM 1873 O O . GLN A 1 243 ? 16.754 -2.954 0.358 1.00 85.19 243 GLN A O 1
ATOM 1878 N N . GLN A 1 244 ? 17.866 -4.104 1.926 1.00 85.12 244 GLN A N 1
ATOM 1879 C CA . GLN A 1 244 ? 16.673 -4.767 2.481 1.00 85.12 244 GLN A CA 1
ATOM 1880 C C . GLN A 1 244 ? 15.522 -3.800 2.800 1.00 85.12 244 GLN A C 1
ATOM 1882 O O . GLN A 1 244 ? 14.373 -4.037 2.440 1.00 85.12 244 GLN A O 1
ATOM 1887 N N . ASP A 1 245 ? 15.832 -2.680 3.448 1.00 83.25 245 ASP A N 1
ATOM 1888 C CA . ASP A 1 245 ? 14.850 -1.641 3.770 1.00 83.25 245 ASP A CA 1
ATOM 1889 C C . ASP A 1 245 ? 14.231 -1.023 2.478 1.00 83.25 245 ASP A C 1
ATOM 1891 O O . ASP A 1 245 ? 13.080 -0.584 2.477 1.00 83.25 245 ASP A O 1
ATOM 1895 N N . THR A 1 246 ? 14.962 -1.013 1.350 1.00 86.69 246 THR A N 1
ATOM 1896 C CA . THR A 1 246 ? 14.478 -0.533 0.040 1.00 86.69 246 THR A CA 1
ATOM 1897 C C . THR A 1 246 ? 13.576 -1.574 -0.605 1.00 86.69 246 THR A C 1
ATOM 1899 O O . THR A 1 246 ? 12.504 -1.216 -1.080 1.00 86.69 246 THR A O 1
ATOM 1902 N N . LEU A 1 247 ? 13.918 -2.862 -0.508 1.00 89.75 247 LEU A N 1
ATOM 1903 C CA . LEU A 1 247 ? 13.052 -3.966 -0.935 1.00 89.75 247 LEU A CA 1
ATOM 1904 C C . LEU A 1 247 ? 11.706 -3.971 -0.194 1.00 89.75 247 LEU A C 1
ATOM 1906 O O . LEU A 1 247 ? 10.666 -4.227 -0.803 1.00 89.75 247 LEU A O 1
ATOM 1910 N N . LEU A 1 248 ? 11.687 -3.630 1.100 1.00 88.81 248 LEU A N 1
ATOM 1911 C CA . LEU A 1 248 ? 10.440 -3.473 1.862 1.00 88.81 248 LEU A CA 1
ATOM 1912 C C . LEU A 1 248 ? 9.592 -2.306 1.334 1.00 88.81 248 LEU A C 1
ATOM 1914 O O . LEU A 1 248 ? 8.384 -2.456 1.125 1.00 88.81 248 LEU A O 1
ATOM 1918 N N . ALA A 1 249 ? 10.211 -1.151 1.074 1.00 90.00 249 ALA A N 1
ATOM 1919 C CA . ALA A 1 249 ? 9.525 0.004 0.498 1.00 90.00 249 ALA A CA 1
ATOM 1920 C C . ALA A 1 249 ? 9.013 -0.269 -0.930 1.00 90.00 249 ALA A C 1
ATOM 1922 O O . ALA A 1 249 ? 7.894 0.119 -1.274 1.00 90.00 249 ALA A O 1
ATOM 1923 N N . LEU A 1 250 ? 9.804 -0.974 -1.735 1.00 93.69 250 LEU A N 1
ATOM 1924 C CA . LEU A 1 250 ? 9.481 -1.421 -3.085 1.00 93.69 250 LEU A CA 1
ATOM 1925 C C . LEU A 1 250 ? 8.289 -2.383 -3.085 1.00 93.69 250 LEU A C 1
ATOM 1927 O O . LEU A 1 250 ? 7.310 -2.144 -3.788 1.00 93.69 250 LEU A O 1
ATOM 1931 N N . THR A 1 251 ? 8.314 -3.404 -2.224 1.00 94.06 251 THR A N 1
ATOM 1932 C CA . THR A 1 251 ? 7.205 -4.359 -2.035 1.00 94.06 251 THR A CA 1
ATOM 1933 C C . THR A 1 251 ? 5.911 -3.643 -1.662 1.00 94.06 251 THR A C 1
ATOM 1935 O O . THR A 1 251 ? 4.847 -3.934 -2.216 1.00 94.06 251 THR A O 1
ATOM 1938 N N . TYR A 1 252 ? 5.990 -2.655 -0.768 1.00 93.56 252 TYR A N 1
ATOM 1939 C CA . TYR A 1 252 ? 4.841 -1.826 -0.420 1.00 93.56 252 TYR A CA 1
ATOM 1940 C C . TYR A 1 252 ? 4.296 -1.064 -1.642 1.00 93.56 252 TYR A C 1
ATOM 1942 O O . TYR A 1 252 ? 3.089 -1.088 -1.887 1.00 93.56 252 TYR A O 1
ATOM 1950 N N . ASN A 1 253 ? 5.158 -0.430 -2.446 1.00 95.62 253 ASN A N 1
ATOM 1951 C CA . ASN A 1 253 ? 4.735 0.312 -3.641 1.00 95.62 253 ASN A CA 1
ATOM 1952 C C . ASN A 1 253 ? 4.142 -0.602 -4.727 1.00 95.62 253 ASN A C 1
ATOM 1954 O O . ASN A 1 253 ? 3.158 -0.226 -5.368 1.00 95.62 253 ASN A O 1
ATOM 1958 N N . VAL A 1 254 ? 4.670 -1.817 -4.903 1.00 96.44 254 VAL A N 1
ATOM 1959 C CA . VAL A 1 254 ? 4.069 -2.847 -5.771 1.00 96.44 254 VAL A CA 1
ATOM 1960 C C . VAL A 1 254 ? 2.652 -3.168 -5.302 1.00 96.44 254 VAL A C 1
ATOM 1962 O O . VAL A 1 254 ? 1.714 -3.159 -6.103 1.00 96.44 254 VAL A O 1
ATOM 1965 N N . GLY A 1 255 ? 2.469 -3.374 -3.995 1.00 95.12 255 GLY A N 1
ATOM 1966 C CA . GLY A 1 255 ? 1.159 -3.651 -3.413 1.00 95.12 255 GLY A CA 1
ATOM 1967 C C . GLY A 1 255 ? 0.170 -2.494 -3.527 1.00 95.12 255 GLY A C 1
ATOM 1968 O O . GLY A 1 255 ? -1.009 -2.710 -3.809 1.00 95.12 255 GLY A O 1
ATOM 1969 N N . LEU A 1 256 ? 0.648 -1.259 -3.380 1.00 94.25 256 LEU A N 1
ATOM 1970 C CA . LEU A 1 256 ? -0.147 -0.039 -3.530 1.00 94.25 256 LEU A CA 1
ATOM 1971 C C . LEU A 1 256 ? -0.704 0.128 -4.956 1.00 94.25 256 LEU A C 1
ATOM 1973 O O . LEU A 1 256 ? -1.774 0.707 -5.154 1.00 94.25 256 LEU A O 1
ATOM 1977 N N . ASN A 1 257 ? -0.001 -0.412 -5.953 1.00 96.25 257 ASN A N 1
ATOM 1978 C CA . ASN A 1 257 ? -0.425 -0.403 -7.353 1.00 96.25 257 ASN A CA 1
ATOM 1979 C C . ASN A 1 257 ? -1.112 -1.701 -7.800 1.00 96.25 257 ASN A C 1
ATOM 1981 O O . ASN A 1 257 ? -1.432 -1.812 -8.980 1.00 96.25 257 ASN A O 1
ATOM 1985 N N . GLN A 1 258 ? -1.373 -2.640 -6.879 1.00 94.50 258 GLN A N 1
ATOM 1986 C CA . GLN A 1 258 ? -1.970 -3.953 -7.160 1.00 94.50 258 GLN A CA 1
ATOM 1987 C C . GLN A 1 258 ? -1.195 -4.760 -8.214 1.00 94.50 258 GLN A C 1
ATOM 1989 O O . GLN A 1 258 ? -1.780 -5.363 -9.109 1.00 94.50 258 GLN A O 1
ATOM 1994 N N . MET A 1 259 ? 0.137 -4.743 -8.125 1.00 95.38 259 MET A N 1
ATOM 1995 C CA . MET A 1 259 ? 1.019 -5.390 -9.100 1.00 95.38 259 MET A CA 1
ATOM 1996 C C . MET A 1 259 ? 1.645 -6.696 -8.600 1.00 95.38 259 MET A C 1
ATOM 1998 O O . MET A 1 259 ? 2.515 -7.223 -9.272 1.00 95.38 259 MET A O 1
ATOM 2002 N N . GLN A 1 260 ? 1.225 -7.260 -7.464 1.00 92.12 260 GLN A N 1
ATOM 2003 C CA . GLN A 1 260 ? 1.862 -8.447 -6.863 1.00 92.12 260 GLN A CA 1
ATOM 2004 C C . GLN A 1 260 ? 1.812 -9.698 -7.756 1.00 92.12 260 GLN A C 1
ATOM 2006 O O . GLN A 1 260 ? 2.675 -10.567 -7.667 1.00 92.12 260 GLN A O 1
ATOM 2011 N N . GLU A 1 261 ? 0.804 -9.807 -8.621 1.00 91.62 261 GLU A N 1
ATOM 2012 C CA . GLU A 1 261 ? 0.701 -10.925 -9.565 1.00 91.62 261 GLU A CA 1
ATOM 2013 C C . GLU A 1 261 ? 1.654 -10.752 -10.755 1.00 91.62 261 GLU A C 1
ATOM 2015 O O . GLU A 1 261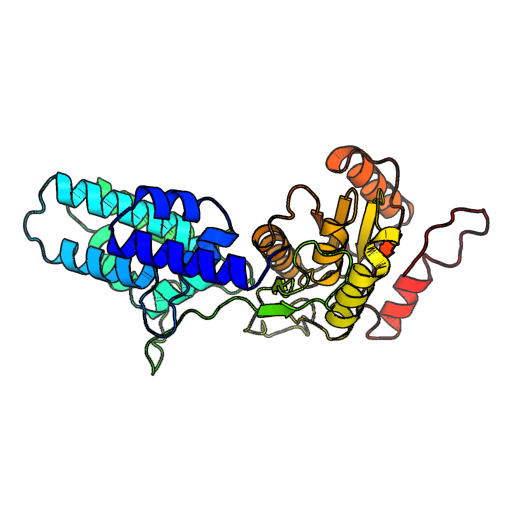 ? 2.227 -11.729 -11.239 1.00 91.62 261 GLU A O 1
ATOM 2020 N N . MET A 1 262 ? 1.896 -9.509 -11.176 1.00 93.44 262 MET A N 1
ATOM 2021 C CA . MET A 1 262 ? 2.700 -9.177 -12.358 1.00 93.44 262 MET A CA 1
ATOM 2022 C C . MET A 1 262 ? 4.156 -8.849 -12.020 1.00 93.44 262 MET A C 1
ATOM 2024 O O . MET A 1 262 ? 5.034 -9.013 -12.861 1.00 93.44 262 MET A O 1
ATOM 2028 N N . ALA A 1 263 ? 4.434 -8.427 -10.790 1.00 94.12 263 ALA A N 1
ATOM 2029 C CA . ALA A 1 263 ? 5.743 -8.002 -10.326 1.00 94.12 263 ALA A CA 1
ATOM 2030 C C . ALA A 1 263 ? 6.206 -8.833 -9.123 1.00 94.12 263 ALA A C 1
ATOM 2032 O O . ALA A 1 263 ? 5.458 -9.021 -8.166 1.00 94.12 263 ALA A O 1
ATOM 2033 N N . ALA A 1 264 ? 7.449 -9.305 -9.170 1.00 92.44 264 ALA A N 1
ATOM 2034 C CA . ALA A 1 264 ? 8.145 -9.906 -8.035 1.00 92.44 264 ALA A CA 1
ATOM 2035 C C . ALA A 1 264 ? 9.244 -8.956 -7.544 1.00 92.44 264 ALA A C 1
ATOM 2037 O O . ALA A 1 264 ? 9.838 -8.252 -8.357 1.00 92.44 264 ALA A O 1
ATOM 2038 N N . VAL A 1 265 ? 9.496 -8.921 -6.236 1.00 92.81 265 VAL A N 1
ATOM 2039 C CA . VAL A 1 265 ? 10.536 -8.079 -5.627 1.00 92.81 265 VAL A CA 1
ATOM 2040 C C . VAL A 1 265 ? 11.612 -8.978 -5.052 1.00 92.81 265 VAL A C 1
ATOM 2042 O O . VAL A 1 265 ? 11.304 -9.784 -4.181 1.00 92.81 265 VAL A O 1
ATOM 2045 N N . GLU A 1 266 ? 12.853 -8.814 -5.501 1.00 89.62 266 GLU A N 1
ATOM 2046 C CA . GLU A 1 266 ? 13.959 -9.696 -5.127 1.00 89.62 266 GLU A CA 1
ATOM 2047 C C . GLU A 1 266 ? 15.221 -8.940 -4.735 1.00 89.62 266 GLU A C 1
ATOM 2049 O O . GLU A 1 266 ? 15.501 -7.843 -5.213 1.00 89.62 266 GLU A O 1
ATOM 2054 N N . HIS A 1 267 ? 16.012 -9.556 -3.865 1.00 88.00 267 HIS A N 1
ATOM 2055 C CA . HIS A 1 267 ? 17.318 -9.028 -3.505 1.00 88.00 267 HIS A CA 1
ATOM 2056 C C . HIS A 1 267 ? 18.336 -9.328 -4.607 1.00 88.00 267 HIS A C 1
ATOM 2058 O O . HIS A 1 267 ? 18.502 -10.482 -5.002 1.00 88.00 267 HIS A O 1
ATOM 2064 N N . LEU A 1 268 ? 19.069 -8.306 -5.047 1.00 84.12 268 LEU A N 1
ATOM 2065 C CA . LEU A 1 268 ? 20.190 -8.457 -5.968 1.00 84.12 268 LEU A CA 1
ATOM 2066 C C . LEU A 1 268 ? 21.365 -7.595 -5.511 1.00 84.12 268 LEU A C 1
ATOM 2068 O O . LEU A 1 268 ? 21.238 -6.379 -5.391 1.00 84.12 268 LEU A O 1
ATOM 2072 N N . ASP A 1 269 ? 22.507 -8.242 -5.298 1.00 80.69 269 ASP A N 1
ATOM 2073 C CA . ASP A 1 269 ? 23.796 -7.588 -5.092 1.00 80.69 269 ASP A CA 1
ATOM 2074 C C . ASP A 1 269 ? 24.625 -7.771 -6.361 1.00 80.69 269 ASP A C 1
ATOM 2076 O O . ASP A 1 269 ? 25.119 -8.867 -6.617 1.00 80.69 269 ASP A O 1
ATOM 2080 N N . TRP A 1 270 ? 24.728 -6.721 -7.178 1.00 73.44 270 TRP A N 1
ATOM 2081 C CA . TRP A 1 270 ? 25.456 -6.798 -8.444 1.00 73.44 270 TRP A CA 1
ATOM 2082 C C . TRP A 1 270 ? 26.988 -6.804 -8.282 1.00 73.44 270 TRP A C 1
ATOM 2084 O O . TRP A 1 270 ? 27.686 -7.126 -9.234 1.00 73.44 270 TRP A O 1
ATOM 2094 N N . ASP A 1 271 ? 27.522 -6.468 -7.098 1.00 66.12 271 ASP A N 1
ATOM 2095 C CA . ASP A 1 271 ? 28.970 -6.295 -6.881 1.00 66.12 271 ASP A CA 1
ATOM 2096 C C . ASP A 1 271 ? 29.624 -7.645 -6.549 1.00 66.12 271 ASP A C 1
ATOM 2098 O O . ASP A 1 271 ? 30.844 -7.795 -6.602 1.00 66.12 271 ASP A O 1
ATOM 2102 N N . HIS A 1 272 ? 28.796 -8.634 -6.202 1.00 65.62 272 HIS A N 1
ATOM 2103 C CA . HIS A 1 272 ? 29.188 -9.983 -5.801 1.00 65.62 272 HIS A CA 1
ATOM 2104 C C . HIS A 1 272 ? 28.467 -11.050 -6.634 1.00 65.62 272 HIS A C 1
ATOM 2106 O O . HIS A 1 272 ? 28.110 -12.120 -6.131 1.00 65.62 272 HIS A O 1
ATOM 2112 N N . LEU A 1 273 ? 28.226 -10.752 -7.911 1.00 62.94 273 LEU A N 1
ATOM 2113 C CA . LEU A 1 273 ? 27.758 -11.738 -8.875 1.00 62.94 273 LEU A CA 1
ATOM 2114 C C . LEU A 1 273 ? 28.938 -12.621 -9.264 1.00 62.94 273 LEU A C 1
ATOM 2116 O O . LEU A 1 273 ? 29.743 -12.255 -10.107 1.00 62.94 273 LEU A O 1
ATOM 2120 N N . ASP A 1 274 ? 29.055 -13.795 -8.651 1.00 58.28 274 ASP A N 1
ATOM 2121 C CA . ASP A 1 274 ? 29.801 -14.865 -9.309 1.00 58.28 274 ASP A CA 1
ATOM 2122 C C . ASP A 1 274 ? 28.956 -15.301 -10.526 1.00 58.28 274 ASP A C 1
ATOM 2124 O O . ASP A 1 274 ? 27.788 -15.656 -10.341 1.00 58.28 274 ASP A O 1
ATOM 2128 N N . ASP A 1 275 ? 29.504 -15.288 -11.748 1.00 58.00 275 ASP A N 1
ATOM 2129 C CA . ASP A 1 275 ? 28.773 -15.538 -13.013 1.00 58.00 275 ASP A CA 1
ATOM 2130 C C . ASP A 1 275 ? 27.853 -16.773 -12.955 1.00 58.00 275 ASP A C 1
ATOM 2132 O O . ASP A 1 275 ? 26.694 -16.752 -13.376 1.00 58.00 275 ASP A O 1
ATOM 2136 N N . GLU A 1 276 ? 28.343 -17.864 -12.360 1.00 55.97 276 GLU A N 1
ATOM 2137 C CA . GLU A 1 276 ? 27.597 -19.117 -12.205 1.00 55.97 276 GLU A CA 1
ATOM 2138 C C . GLU A 1 276 ? 26.463 -19.011 -11.174 1.00 55.97 276 GLU A C 1
ATOM 2140 O O . GLU A 1 276 ? 25.414 -19.642 -11.332 1.00 55.97 276 GLU A O 1
ATOM 2145 N N . VAL A 1 277 ? 26.648 -18.211 -10.121 1.00 54.00 277 VAL A N 1
ATOM 2146 C CA . VAL A 1 277 ? 25.670 -18.002 -9.047 1.00 54.00 277 VAL A CA 1
ATOM 2147 C C . VAL A 1 277 ? 24.593 -17.025 -9.495 1.00 54.00 277 VAL A C 1
ATOM 2149 O O . VAL A 1 277 ? 23.423 -17.290 -9.241 1.00 54.00 277 VAL A O 1
ATOM 2152 N N . PHE A 1 278 ? 24.937 -15.953 -10.211 1.00 59.38 278 PHE A N 1
A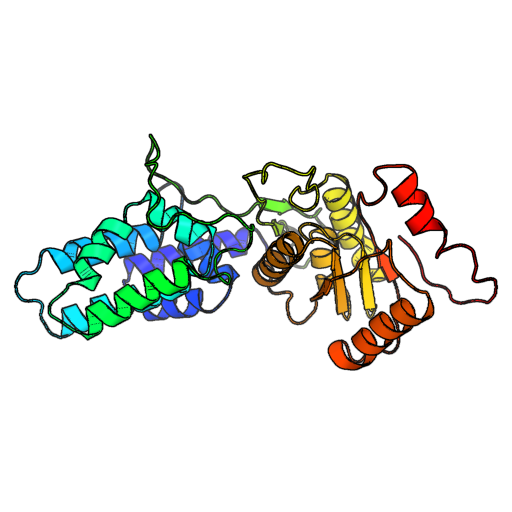TOM 2153 C CA . PHE A 1 278 ? 23.960 -15.025 -10.782 1.00 59.38 278 PHE A CA 1
ATOM 2154 C C . PHE A 1 278 ? 23.085 -15.715 -11.821 1.00 59.38 278 PHE A C 1
ATOM 2156 O O . PHE A 1 278 ? 21.862 -15.717 -11.681 1.00 59.38 278 PHE A O 1
ATOM 2163 N N . ALA A 1 279 ? 23.698 -16.392 -12.797 1.00 58.62 279 ALA A N 1
ATOM 2164 C CA . ALA A 1 279 ? 22.963 -17.144 -13.805 1.00 58.62 279 ALA A CA 1
ATOM 2165 C C . ALA A 1 279 ? 22.089 -18.227 -13.163 1.00 58.62 279 ALA A C 1
ATOM 2167 O O . ALA A 1 279 ? 20.941 -18.395 -13.564 1.00 58.62 279 ALA A O 1
ATOM 2168 N N . SER A 1 280 ? 22.575 -18.917 -12.125 1.00 55.53 280 SER A N 1
ATOM 2169 C CA . SER A 1 280 ? 21.791 -19.938 -11.419 1.00 55.53 280 SER A CA 1
ATOM 2170 C C . SER A 1 280 ? 20.692 -19.359 -10.534 1.00 55.53 280 SER A C 1
ATOM 2172 O O . SER A 1 280 ? 19.617 -19.941 -10.486 1.00 55.53 280 SER A O 1
ATOM 2174 N N . LEU A 1 281 ? 20.909 -18.241 -9.836 1.00 59.06 281 LEU A N 1
ATOM 2175 C CA . LEU A 1 281 ? 19.890 -17.592 -9.005 1.00 59.06 281 LEU A CA 1
ATOM 2176 C C . LEU A 1 281 ? 18.801 -16.984 -9.875 1.00 59.06 281 LEU A C 1
ATOM 2178 O O . LEU A 1 281 ? 17.625 -17.214 -9.617 1.00 59.06 281 LEU A O 1
ATOM 2182 N N . VAL A 1 282 ? 19.185 -16.287 -10.941 1.00 60.25 282 VAL A N 1
ATOM 2183 C CA . VAL A 1 282 ? 18.263 -15.733 -11.929 1.00 60.25 282 VAL A CA 1
ATOM 2184 C C . VAL A 1 282 ? 17.530 -16.868 -12.643 1.00 60.25 282 VAL A C 1
ATOM 2186 O O . VAL A 1 282 ? 16.306 -16.860 -12.663 1.00 60.25 282 VAL A O 1
ATOM 2189 N N . ALA A 1 283 ? 18.208 -17.913 -13.126 1.00 59.28 283 ALA A N 1
ATOM 2190 C CA . ALA A 1 283 ? 17.546 -19.049 -13.774 1.00 59.28 283 ALA A CA 1
ATOM 2191 C C . ALA A 1 283 ? 16.647 -19.845 -12.816 1.00 59.28 283 ALA A C 1
ATOM 2193 O O . ALA A 1 283 ? 15.534 -20.207 -13.195 1.00 59.28 283 ALA A O 1
ATOM 2194 N N . LEU A 1 284 ? 17.074 -20.102 -11.576 1.00 56.06 284 LEU A N 1
ATOM 2195 C CA . LEU A 1 284 ? 16.265 -20.787 -10.566 1.00 56.06 284 LEU A CA 1
ATOM 2196 C C . LEU A 1 284 ? 15.052 -19.938 -10.192 1.00 56.06 284 LEU A C 1
ATOM 2198 O O . LEU A 1 284 ? 13.951 -20.468 -10.096 1.00 56.06 284 LEU A O 1
ATOM 2202 N N . PHE A 1 285 ? 15.220 -18.628 -10.037 1.00 59.59 285 PHE A N 1
ATOM 2203 C CA . PHE A 1 285 ? 14.133 -17.717 -9.713 1.00 59.59 285 PHE A CA 1
ATOM 2204 C C . PHE A 1 285 ? 13.134 -17.584 -10.869 1.00 59.59 285 PHE A C 1
ATOM 2206 O O . PHE A 1 285 ? 11.928 -17.743 -10.677 1.00 59.59 285 PHE A O 1
ATOM 2213 N N . ILE A 1 286 ? 13.623 -17.403 -12.096 1.00 59.69 286 ILE A N 1
ATOM 2214 C CA . ILE A 1 286 ? 12.796 -17.362 -13.304 1.00 59.69 286 ILE A CA 1
ATOM 2215 C C . ILE A 1 286 ? 12.051 -18.696 -13.484 1.00 59.69 286 ILE A C 1
ATOM 2217 O O . ILE A 1 286 ? 10.845 -18.698 -13.729 1.00 59.69 286 ILE A O 1
ATOM 2221 N N . THR A 1 287 ? 12.716 -19.833 -13.272 1.00 56.56 287 THR A N 1
ATOM 2222 C CA . THR A 1 287 ? 12.111 -21.160 -13.469 1.00 56.56 287 THR A CA 1
ATOM 2223 C C . THR A 1 287 ? 11.121 -21.523 -12.357 1.00 56.56 287 THR A C 1
ATOM 2225 O O . THR A 1 287 ? 10.054 -22.068 -12.637 1.00 56.56 287 THR A O 1
ATOM 2228 N N . VAL A 1 288 ? 11.446 -21.237 -11.092 1.00 55.75 288 VAL A N 1
ATOM 2229 C CA . VAL A 1 288 ? 10.666 -21.682 -9.922 1.00 55.75 288 VAL A CA 1
ATOM 2230 C C . VAL A 1 288 ? 9.584 -20.679 -9.532 1.00 55.75 288 VAL A C 1
ATOM 2232 O O . VAL A 1 288 ? 8.482 -21.093 -9.179 1.00 55.75 288 VAL A O 1
ATOM 2235 N N . VAL A 1 289 ? 9.873 -19.377 -9.595 1.00 57.75 289 VAL A N 1
ATOM 2236 C CA . VAL A 1 289 ? 8.967 -18.322 -9.108 1.00 57.75 289 VAL A CA 1
ATOM 2237 C C . VAL A 1 289 ? 8.166 -17.696 -10.244 1.00 57.75 289 VAL A C 1
ATOM 2239 O O . VAL A 1 289 ? 6.984 -17.400 -10.076 1.00 57.75 289 VAL A O 1
ATOM 2242 N N . ILE A 1 290 ? 8.776 -17.525 -11.417 1.00 57.56 290 ILE A N 1
ATOM 2243 C CA . ILE A 1 290 ? 8.133 -16.863 -12.563 1.00 57.56 290 ILE A CA 1
ATOM 2244 C C . ILE A 1 290 ? 7.571 -17.871 -13.571 1.00 57.56 290 ILE A C 1
ATOM 2246 O O . ILE A 1 290 ? 6.710 -17.513 -14.370 1.00 57.56 290 ILE A O 1
ATOM 2250 N N . GLN A 1 291 ? 8.017 -19.131 -13.516 1.00 59.88 291 GLN A N 1
ATOM 2251 C CA . GLN A 1 291 ? 7.704 -20.166 -14.507 1.00 59.88 291 GLN A CA 1
ATOM 2252 C C . GLN A 1 291 ? 8.010 -19.716 -15.949 1.00 59.88 291 GLN A C 1
ATOM 2254 O O . GLN A 1 291 ? 7.307 -20.086 -16.890 1.00 59.88 291 GLN A O 1
ATOM 2259 N N . ALA A 1 292 ? 9.058 -18.908 -16.128 1.00 58.50 292 ALA A N 1
ATOM 2260 C CA . ALA A 1 292 ? 9.539 -18.461 -17.432 1.00 58.50 292 ALA A CA 1
ATOM 2261 C C . ALA A 1 292 ? 10.906 -19.099 -17.759 1.00 58.50 292 ALA A C 1
ATOM 2263 O O . ALA A 1 292 ? 11.596 -19.568 -16.854 1.00 58.50 292 ALA A O 1
ATOM 2264 N N . PRO A 1 293 ? 11.299 -19.165 -19.046 1.00 55.94 293 PRO A N 1
ATOM 2265 C CA . PRO A 1 293 ? 12.583 -19.740 -19.451 1.00 55.94 293 PRO A CA 1
ATOM 2266 C C . PRO A 1 293 ? 13.759 -18.750 -19.367 1.00 55.94 293 PRO A C 1
ATOM 2268 O O . PRO A 1 293 ? 14.896 -19.187 -19.222 1.00 55.94 293 PRO A O 1
ATOM 2271 N N . SER A 1 294 ? 13.505 -17.440 -19.466 1.00 74.50 294 SER A N 1
ATOM 2272 C CA . SER A 1 294 ? 14.533 -16.389 -19.526 1.00 74.50 294 SER A CA 1
ATOM 2273 C C . SER A 1 294 ? 13.958 -15.000 -19.217 1.00 74.50 294 SER A C 1
ATOM 2275 O O . SER A 1 294 ? 12.740 -14.804 -19.232 1.00 74.50 294 SER A O 1
ATOM 2277 N N . VAL A 1 295 ? 14.845 -14.036 -18.950 1.00 82.19 295 VAL A N 1
ATOM 2278 C CA . VAL A 1 295 ? 14.548 -12.594 -18.999 1.00 82.19 295 VAL A CA 1
ATOM 2279 C C . VAL A 1 295 ? 14.732 -12.122 -20.438 1.00 82.19 295 VAL A C 1
ATOM 2281 O O . VAL A 1 295 ? 15.746 -12.428 -21.058 1.00 82.19 295 VAL A O 1
ATOM 2284 N N . ASP A 1 296 ? 13.759 -11.378 -20.959 1.00 87.50 296 ASP A N 1
ATOM 2285 C CA . ASP A 1 296 ? 13.773 -10.875 -22.337 1.00 87.50 296 ASP A CA 1
ATOM 2286 C C . ASP A 1 296 ? 14.311 -9.435 -22.418 1.00 87.50 296 ASP A C 1
ATOM 2288 O O . ASP A 1 296 ? 14.841 -9.003 -23.444 1.00 87.50 296 ASP A O 1
ATOM 2292 N N . MET A 1 297 ? 14.169 -8.675 -21.326 1.00 88.75 297 MET A N 1
ATOM 2293 C CA . MET A 1 297 ? 14.532 -7.263 -21.263 1.00 88.75 297 MET A CA 1
ATOM 2294 C C . MET A 1 297 ? 15.067 -6.886 -19.887 1.00 88.75 297 MET A C 1
ATOM 2296 O O . MET A 1 297 ? 14.462 -7.219 -18.868 1.00 88.75 297 MET A O 1
ATOM 2300 N N . VAL A 1 298 ? 16.157 -6.120 -19.874 1.00 90.31 298 VAL A N 1
ATOM 2301 C CA . VAL A 1 298 ? 16.685 -5.487 -18.663 1.00 90.31 298 VAL A CA 1
ATOM 2302 C C . VAL A 1 298 ? 16.458 -3.986 -18.762 1.00 90.31 298 VAL A C 1
ATOM 2304 O O . VAL A 1 298 ? 16.758 -3.386 -19.795 1.00 90.31 298 VAL A O 1
ATOM 2307 N N . ILE A 1 299 ? 15.922 -3.398 -17.696 1.00 93.44 299 ILE A N 1
ATOM 2308 C CA . ILE A 1 299 ? 15.764 -1.952 -17.546 1.00 93.44 299 ILE A CA 1
ATOM 2309 C C . ILE A 1 299 ? 16.484 -1.478 -16.286 1.00 93.44 299 ILE A C 1
ATOM 2311 O O . ILE A 1 299 ? 16.581 -2.208 -15.299 1.00 93.44 299 ILE A O 1
ATOM 2315 N N . ALA A 1 300 ? 16.958 -0.239 -16.292 1.00 91.62 300 ALA A N 1
ATOM 2316 C CA . ALA A 1 300 ? 17.480 0.395 -15.089 1.00 91.62 300 ALA A CA 1
ATOM 2317 C C . ALA A 1 300 ? 17.369 1.920 -15.166 1.00 91.62 300 ALA A C 1
ATOM 2319 O O . ALA A 1 300 ? 17.430 2.514 -16.242 1.00 91.62 300 ALA A O 1
ATOM 2320 N N . SER A 1 301 ? 17.228 2.585 -14.017 1.00 90.44 301 SER A N 1
ATOM 2321 C CA . SER A 1 301 ? 17.153 4.049 -13.970 1.00 90.44 301 SER A CA 1
ATOM 2322 C C . SER A 1 301 ? 18.023 4.634 -12.867 1.00 90.44 301 SER A C 1
ATOM 2324 O O . SER A 1 301 ? 17.821 4.328 -11.700 1.00 90.44 301 SER A O 1
ATOM 2326 N N . ASP A 1 302 ? 18.938 5.530 -13.245 1.00 86.19 302 ASP A N 1
ATOM 2327 C CA . ASP A 1 302 ? 19.857 6.241 -12.336 1.00 86.19 302 ASP A CA 1
ATOM 2328 C C . ASP A 1 302 ? 20.794 5.338 -11.514 1.00 86.19 302 ASP A C 1
ATOM 2330 O O . ASP A 1 302 ? 21.193 5.677 -10.402 1.00 86.19 302 ASP A O 1
ATOM 2334 N N . ILE A 1 303 ? 21.150 4.175 -12.066 1.00 81.31 303 ILE A N 1
ATOM 2335 C CA . ILE A 1 303 ? 22.033 3.219 -11.395 1.00 81.31 303 ILE A CA 1
ATOM 2336 C C . ILE A 1 303 ? 23.512 3.627 -11.454 1.00 81.31 303 ILE A C 1
ATOM 2338 O O . ILE A 1 303 ? 24.230 3.471 -10.475 1.00 81.31 303 ILE A O 1
ATOM 2342 N N . ILE A 1 304 ? 23.971 4.228 -12.557 1.00 76.00 304 ILE A N 1
ATOM 2343 C CA . ILE A 1 304 ? 25.368 4.650 -12.724 1.00 76.00 304 ILE A CA 1
ATOM 2344 C C . ILE A 1 304 ? 25.554 6.049 -12.128 1.00 76.00 304 ILE A C 1
ATOM 2346 O O . ILE A 1 304 ? 25.353 7.061 -12.800 1.00 76.00 304 ILE A O 1
ATOM 2350 N N . CYS A 1 305 ? 25.953 6.103 -10.859 1.00 69.44 305 CYS A N 1
ATOM 2351 C CA . CYS A 1 305 ? 26.180 7.357 -10.133 1.00 69.44 305 CYS A CA 1
ATOM 2352 C C . CYS A 1 305 ? 27.654 7.619 -9.780 1.00 69.44 305 CYS A C 1
ATOM 2354 O O . CYS A 1 305 ? 28.005 8.736 -9.389 1.00 69.44 305 CYS A O 1
ATOM 2356 N N . ASP A 1 306 ? 28.528 6.634 -9.988 1.00 64.44 306 ASP A N 1
ATOM 2357 C CA . ASP A 1 306 ? 29.978 6.750 -9.865 1.00 64.44 306 ASP A CA 1
ATOM 2358 C C . ASP A 1 306 ? 30.698 5.759 -10.817 1.00 64.44 306 ASP A C 1
ATOM 2360 O O . ASP A 1 306 ? 30.066 4.829 -11.327 1.00 64.44 306 ASP A O 1
ATOM 2364 N N . PRO A 1 307 ? 32.007 5.944 -11.086 1.00 60.16 307 PRO A N 1
ATOM 2365 C CA . PRO A 1 307 ? 32.753 5.106 -12.027 1.00 60.16 307 PRO A CA 1
ATOM 2366 C C . PRO A 1 307 ? 32.797 3.613 -11.673 1.00 60.16 307 PRO A C 1
ATOM 2368 O O . PRO A 1 307 ? 32.803 2.794 -12.584 1.00 60.16 307 PRO A O 1
ATOM 2371 N N . THR A 1 308 ? 32.796 3.251 -10.386 1.00 61.47 308 THR A N 1
ATOM 2372 C CA . THR A 1 308 ? 32.837 1.843 -9.958 1.00 61.47 308 THR A CA 1
ATOM 2373 C C . THR A 1 308 ? 31.524 1.125 -10.260 1.00 61.47 308 THR A C 1
ATOM 2375 O O . THR A 1 308 ? 31.543 -0.013 -10.717 1.00 61.47 308 THR A O 1
ATOM 2378 N N . THR A 1 309 ? 30.394 1.834 -10.170 1.00 57.12 309 THR A N 1
ATOM 2379 C CA . THR A 1 309 ? 29.093 1.297 -10.598 1.00 57.12 309 THR A CA 1
ATOM 2380 C C . THR A 1 309 ? 29.019 1.087 -12.119 1.00 57.12 309 THR A C 1
ATOM 2382 O O . THR A 1 309 ? 28.352 0.172 -12.600 1.00 57.12 309 THR A O 1
ATOM 2385 N N . ALA A 1 310 ? 29.724 1.910 -12.907 1.00 58.81 310 ALA A N 1
ATOM 2386 C CA . ALA A 1 310 ? 29.795 1.730 -14.359 1.00 58.81 310 ALA A CA 1
ATOM 2387 C C . ALA A 1 310 ? 30.592 0.474 -14.752 1.00 58.81 310 ALA A C 1
ATOM 2389 O O . ALA A 1 310 ? 30.214 -0.204 -15.704 1.00 58.81 310 ALA A O 1
ATOM 2390 N N . GLU A 1 311 ? 31.675 0.170 -14.031 1.00 56.19 311 GLU A N 1
ATOM 2391 C CA . GLU A 1 311 ? 32.515 -1.008 -14.279 1.00 56.19 311 GLU A CA 1
ATOM 2392 C C . GLU A 1 311 ? 31.759 -2.312 -13.987 1.00 56.19 311 GLU A C 1
ATOM 2394 O O . GLU A 1 311 ? 31.761 -3.188 -14.850 1.00 56.19 311 GLU A O 1
ATOM 2399 N N . GLY A 1 312 ? 31.034 -2.399 -12.863 1.00 54.69 312 GLY A N 1
ATOM 2400 C CA . GLY A 1 312 ? 30.201 -3.567 -12.529 1.00 54.69 312 GLY A CA 1
ATOM 2401 C C . GLY A 1 312 ? 29.001 -3.773 -13.465 1.00 54.69 312 GLY A C 1
ATOM 2402 O O . GLY A 1 312 ? 28.652 -4.900 -13.790 1.00 54.69 312 GLY A O 1
ATOM 2403 N N . CYS A 1 313 ? 2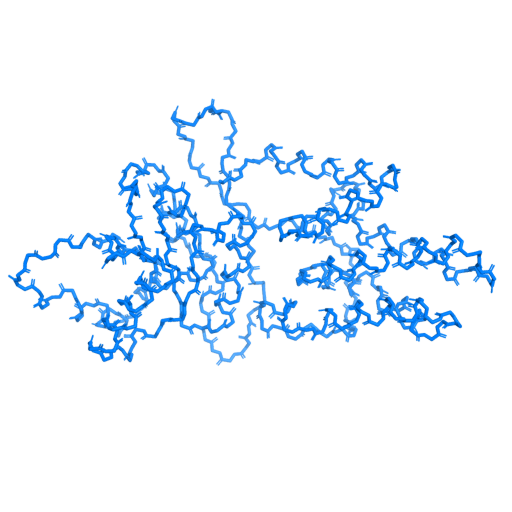8.391 -2.696 -13.979 1.00 50.94 313 CYS A N 1
ATOM 2404 C CA . CYS A 1 313 ? 27.348 -2.815 -15.008 1.00 50.94 313 CYS A CA 1
ATOM 2405 C C . CYS A 1 313 ? 27.889 -3.235 -16.381 1.00 50.94 313 CYS A C 1
ATOM 2407 O O . CYS A 1 313 ? 27.199 -3.916 -17.138 1.00 50.94 313 CYS A O 1
ATOM 2409 N N . ALA A 1 314 ? 29.082 -2.762 -16.752 1.00 52.66 314 ALA A N 1
ATOM 2410 C CA . ALA A 1 314 ? 29.624 -2.955 -18.092 1.00 52.66 314 ALA A CA 1
ATOM 2411 C C . ALA A 1 314 ? 30.337 -4.301 -18.264 1.00 52.66 314 ALA A C 1
ATOM 2413 O O . ALA A 1 314 ? 30.290 -4.838 -19.375 1.00 52.66 314 ALA A O 1
ATOM 2414 N N . SER A 1 315 ? 30.962 -4.848 -17.212 1.00 48.16 315 SER A N 1
ATOM 2415 C CA . SER A 1 315 ? 31.666 -6.141 -17.257 1.00 48.16 315 SER A CA 1
ATOM 2416 C C . SER A 1 315 ? 30.775 -7.286 -17.742 1.00 48.16 315 SER A C 1
ATOM 2418 O O . SER A 1 315 ? 31.248 -8.144 -18.475 1.00 48.16 315 SER A O 1
ATOM 2420 N N . GLU A 1 316 ? 29.474 -7.216 -17.463 1.00 48.91 316 GLU A N 1
ATOM 2421 C CA . GLU A 1 316 ? 28.482 -8.233 -17.842 1.00 48.91 316 GLU A CA 1
ATOM 2422 C C . GLU A 1 316 ? 27.905 -8.065 -19.259 1.00 48.91 316 GLU A C 1
ATOM 2424 O O . GLU A 1 316 ? 27.204 -8.936 -19.768 1.00 48.91 316 GLU A O 1
ATOM 2429 N N . SER A 1 317 ? 28.164 -6.935 -19.924 1.00 42.34 317 SER A N 1
ATOM 2430 C CA . SER A 1 317 ? 27.569 -6.621 -21.237 1.00 42.34 317 SER A CA 1
ATOM 2431 C C . SER A 1 317 ? 28.495 -6.880 -22.431 1.00 42.34 317 SER A C 1
ATOM 2433 O O . SER A 1 317 ? 28.065 -6.744 -23.577 1.00 42.34 317 SER A O 1
ATOM 2435 N N . VAL A 1 318 ? 29.771 -7.213 -22.190 1.00 35.16 318 VAL A N 1
ATOM 2436 C CA . VAL A 1 318 ? 30.824 -7.170 -23.225 1.00 35.16 318 VAL A CA 1
ATOM 2437 C C . VAL A 1 318 ? 31.369 -8.544 -23.637 1.00 35.16 318 VAL A C 1
ATOM 2439 O O . VAL A 1 318 ? 31.980 -8.628 -24.705 1.00 35.16 318 VAL A O 1
ATOM 2442 N N . ASP A 1 319 ? 31.103 -9.626 -22.900 1.00 36.44 319 ASP A N 1
ATOM 2443 C CA . ASP A 1 319 ? 31.726 -10.928 -23.201 1.00 36.44 319 ASP A CA 1
ATOM 2444 C C . ASP A 1 319 ? 30.876 -11.937 -23.989 1.00 36.44 319 ASP A C 1
ATOM 2446 O O . ASP A 1 319 ? 31.394 -12.997 -24.347 1.00 36.44 319 ASP A O 1
ATOM 2450 N N . ASP A 1 320 ? 29.650 -11.600 -24.410 1.00 38.12 320 ASP A N 1
ATOM 2451 C CA . ASP A 1 320 ? 28.874 -12.503 -25.271 1.00 38.12 320 ASP A CA 1
ATOM 2452 C C . ASP A 1 320 ? 29.070 -12.187 -26.764 1.00 38.12 320 ASP A C 1
ATOM 2454 O O . ASP A 1 320 ? 28.400 -11.353 -27.379 1.00 38.12 320 ASP A O 1
ATOM 2458 N N . LYS A 1 321 ? 30.066 -12.852 -27.361 1.00 35.78 321 LYS A N 1
ATOM 2459 C CA . LYS A 1 321 ? 30.306 -12.853 -28.813 1.00 35.78 321 LYS A CA 1
ATOM 2460 C C . LYS A 1 321 ? 29.400 -13.809 -29.590 1.00 35.78 321 LYS A C 1
ATOM 2462 O O . LYS A 1 321 ? 29.528 -13.841 -30.813 1.00 35.78 321 LYS A O 1
ATOM 2467 N N . ASP A 1 322 ? 28.470 -14.502 -28.938 1.00 36.41 322 ASP A N 1
ATOM 2468 C CA . ASP A 1 322 ? 27.570 -15.454 -29.586 1.00 36.41 322 ASP A CA 1
ATOM 2469 C C . ASP A 1 322 ? 26.087 -15.163 -29.255 1.00 36.41 322 ASP A C 1
ATOM 2471 O O . ASP A 1 322 ? 25.469 -15.782 -28.405 1.00 36.41 322 ASP A O 1
ATOM 2475 N N . ASP A 1 323 ? 25.498 -14.221 -29.997 1.00 38.16 323 ASP A N 1
ATOM 2476 C CA . ASP A 1 323 ? 24.087 -14.226 -30.436 1.00 38.16 323 ASP A CA 1
ATOM 2477 C C . ASP A 1 323 ? 22.969 -14.519 -29.394 1.00 38.16 323 ASP A C 1
ATOM 2479 O O . ASP A 1 323 ? 21.998 -15.218 -29.699 1.00 38.16 323 ASP A O 1
ATOM 2483 N N . VAL A 1 324 ? 23.020 -13.919 -28.195 1.00 33.44 324 VAL A N 1
ATOM 2484 C CA . VAL A 1 324 ? 21.838 -13.774 -27.317 1.00 33.44 324 VAL A CA 1
ATOM 2485 C C . VAL A 1 324 ? 21.428 -12.303 -27.247 1.00 33.44 324 VAL A C 1
ATOM 2487 O O . VAL A 1 324 ? 21.973 -11.486 -26.511 1.00 33.44 324 VAL A O 1
ATOM 2490 N N . CYS A 1 325 ? 20.445 -11.939 -28.068 1.00 29.70 325 CYS A N 1
ATOM 2491 C CA . CYS A 1 325 ? 19.883 -10.593 -28.147 1.00 29.70 325 CYS A CA 1
ATOM 2492 C C . CYS A 1 325 ? 19.040 -10.259 -26.898 1.00 29.70 325 CYS A C 1
ATOM 2494 O O . CYS A 1 325 ? 17.813 -10.284 -26.951 1.00 29.70 325 CYS A O 1
ATOM 2496 N N . GLY A 1 326 ? 19.686 -9.923 -25.781 1.00 34.72 326 GLY A N 1
ATOM 2497 C CA . GLY A 1 326 ? 19.063 -9.180 -24.687 1.00 34.72 326 GLY A CA 1
ATOM 2498 C C . GLY A 1 326 ? 19.116 -7.684 -24.996 1.00 34.72 326 GLY A C 1
ATOM 2499 O O . GLY A 1 326 ? 20.195 -7.114 -25.156 1.00 34.72 326 GLY A O 1
ATOM 2500 N N . ARG A 1 327 ? 17.966 -7.014 -25.125 1.00 36.50 327 ARG A N 1
ATOM 2501 C CA . ARG A 1 327 ? 17.940 -5.545 -25.220 1.00 36.50 327 ARG A CA 1
ATOM 2502 C C . ARG A 1 327 ? 18.087 -4.967 -23.814 1.00 36.50 327 ARG A C 1
ATOM 2504 O O . ARG A 1 327 ? 17.167 -5.093 -23.010 1.00 36.50 327 ARG A O 1
ATOM 2511 N N . VAL A 1 328 ? 19.222 -4.326 -23.544 1.00 36.00 328 VAL A N 1
ATOM 2512 C CA . VAL A 1 328 ? 19.405 -3.453 -22.375 1.00 36.00 328 VAL A CA 1
ATOM 2513 C C . VAL A 1 328 ? 18.900 -2.061 -22.757 1.00 36.00 328 VAL A C 1
ATOM 2515 O O . VAL A 1 328 ? 19.357 -1.498 -23.757 1.00 36.00 328 VAL A O 1
ATOM 2518 N N . LEU A 1 329 ? 17.920 -1.543 -22.013 1.00 38.78 329 LEU A N 1
ATOM 2519 C CA . LEU A 1 329 ? 17.314 -0.220 -22.213 1.00 38.78 329 LEU A CA 1
ATOM 2520 C C . LEU A 1 329 ? 17.471 0.661 -20.973 1.00 38.78 329 LEU A C 1
ATOM 2522 O O . LEU A 1 329 ? 17.231 0.169 -19.849 1.00 38.78 329 LEU A O 1
#

Foldseek 3Di:
DDWPVVVVVLLVVQVVCLVVVVLVVLLVLLVFLQSLQNQCAADPPGGHLLVSLLVLLVVLVVDPDDDPVSLVSNLSSLQSLLSSLLAQLSLLLNLLQVVLVSLVVQCVDPDPSSVVSSVSSVDSNQDVSNVLQVDRCPVNDPDHDPDNDGRDFADWQWADQDPVPPCSPTTDTQGFHADPDDDPDDPPPLRDDDPQLSVLLNVCQRPLVVAAAFEEEEESCRRNSNQLSSLVRHQAYEYEDADPSSLSNNVSSCRSSVSVNRYDYDYDDLVPDPVVVVCCVQCCCCCPVVVHRDGQEYEYGPQCPDPVSVCSVVVVVPPPPDDDDYDYD

InterPro domains:
  IPR019410 Lysine methyltransferase [PF10294] (188-280)
  IPR019410 Lysine methyltransferase [PTHR14614] (172-309)
  IPR029063 S-adenosyl-L-methionine-dependent methyltransferase superfamily [G3DSA:3.40.50.150] (167-315)
  IPR029063 S-adenosyl-L-methionine-dependent methyltransferase superfamily [SSF53335] (169-279)

=== Feature glossary ===
A reading guide for the features in this record.

Start from the sequence.

  · Sequence gives the chain of amino acids in standard one-letter code (A=alanine, C=cysteine, …, Y=tyrosine), read N→C. It is the only feature that is directly encoded by the gene; all structural features are derived from the folded form of this sequence.

Fold it, and you get atomic coordinates and the backbone conformation that goes with them.

  · The mmCIF table is the protein's shape written out atom by atom. For each backbone N, Cα, C, and carbonyl O, it records an (x, y, z) coordinate triple in Å plus the residue type, chain letter, and residue number.

  · Backbone dihedral angles. Every residue except chain termini has a φ (preceding-C → N → Cα → C) and a ψ (N → Cα → C → next-N). They are reported in degrees following the IUPAC sign convention. Secondary structure is essentially a statement about which (φ, ψ) basin each residue occupies.

  · DSSP 8-state secondary structure assigns each residue one of H (α-helix), G (3₁₀-helix), I (π-helix), E (extended β-strand), B (isolated β-bridge), T (hydrogen-bonded turn), S (bend), or '-' (coil). The assignment is computed from backbone hydrogen-bond geometry via the Kabsch–Sander algorithm.

  · P-SEA three-state annotation labels each residue as helix, strand, or coil based purely on the geometry of the Cα trace. It serves as a fallback when the full backbone (and thus DSSP) is unavailable.

Summarize the fold with a handful of shape descriptors and a per-residue structural alphabet.

  · Radius of gyration (Rg) is the root-mean-square distance of Cα atoms from their centroid — a single number for overall size and compactness. A globular domain of N residues has Rg ≈ 2.2·N^0.38 Å; an extended or disordered chain has a much larger Rg. The Cα contact count is the number of residue pairs whose Cα atoms are within 8 Å and are more than four positions apart in sequence — a standard proxy for tertiary packing density. The bounding box is the smallest axis-aligned box enclosing all Cα atoms.

  · Foldseek's 3Di representation compresses backbone geometry into a per-residue letter drawn from a learned twenty-state alphabet. It captures the tertiary interaction pattern around each residue — which residues are packed against it in space, regardless of where they are in sequence.

  · Accessible surface area quantifies burial. A residue with SASA near zero is packed into the hydrophobic core; one with SASA >100 Å² sits on the surface. Computed here via the Shrake–Rupley numerical algorithm with a 1.4 Å probe.

Ask how reliable the model is.

  · For AlphaFold models, the B-factor field carries pLDDT — the model's own estimate of local accuracy on a 0–100 scale. Regions with pLDDT<50 should be treated as essentially unmodeled; they often correspond to intrinsically disordered segments.

  · For experimental (PDB) structures, the B-factor (temperature factor) quantifies the positional spread of each atom in the crystal — a combination of thermal vibration and static disorder — in units of Å². High B-factors mark flexible loops or poorly resolved regions; low B-factors mark the rigid, well-ordered core.

  · PAE(i, j) answers: if I align the predicted and true structures on residue i, how far off (in Å) do I expect residue j to be? A block-diagonal PAE matrix with low values on the blocks and high values off-diagonal is the signature of a multi-domain protein with confidently predicted domains but uncertain inter-domain orientation.

Place it in context: what it resembles, what it is annotated as, and how it looks.

  · Structural nearest neighbors (via Foldseek easy-search vs the PDB). Reported per hit: target PDB id, E-value, and alignment TM-score. A TM-score above ~0.5 is the conventional threshold for 'same fold'.

  · Functional annotations link the protein to curated databases. InterPro entries identify conserved domains and families by matching the sequence against member-database signatures (Pfam, PROSITE, CDD, …). Gene Ontology (GO) terms describe molecular function, biological process, and cellular component in a controlled vocabulary. CATH places the structure in a hierarchical fold classification (Class/Architecture/Topology/Homologous-superfamily). The organism is the source species.

  · Plot images: a contact map (which residues are close in 3D, as an N×N binary image), a Ramachandran scatter (backbone torsion angles, revealing secondary-structure composition at a glance), and — for AlphaFold structures — a PAE heatmap (pairwise prediction confidence).

  · Structure images are PyMOL renders from six orthogonal camera directions. Cartoon representation draws helices as coils and strands as arrows; sticks shows the backbone as bonds; surface shows the solvent-excluded envelope. Rainbow coloring maps sequence position to hue (blue→red, N→C); chain coloring assigns a distinct color per polypeptide.